Protein AF-A0A928XTE8-F1 (afdb_monomer)

Nearest PDB structures (foldseek):
  8ea4-assembly1_X  TM=3.744E-01  e=6.193E-01  Scytonema hofmannii
  8rkv-assembly1_R  TM=4.340E-01  e=2.554E+00  Scytonema hofmannii

Secondary structure (DSSP, 8-state):
-------------------------HHHHHHHHHHHH-TTS-HHHHHHHHHHHHHTT-S-HHHHHHHHT--HHHHHHHHHHHHHH-HHHHHHHHHHSPPPPPPS--PPPHHHHHHHHHHHHHS-TTSHHHHHHHHHHHHHTT--HHHHHHHHT--HHHHHHHHHHHHHHHHHHHHSPP---PSP-SS-HHHHHHHHHHHHHS---TT-SS--HHHHHHHHHHH-GGGGG--HHHHHHHHHHTTEEE---SS---EEEPP---

Mean predicted aligned error: 16.45 Å

Sequence (262 aa):
MISETHPEHATTTGSSRSSVLLPLLPYDRDLCGRLALSPKTSPAVKRTARLLLEMARSTDLSLSSARTGIGKDRLRQIRQTYLQHGLQEVLEHSVAEPPPPFCRQVTLTAEERAFCQQVVSSGDPEKGRTRRARALLLLEQGHGKAHAAGATGISERTIERLLERYQTHGVAGCVNDAGRRGRPVVYARDEYVPLILQIVQGQPPATLLRWTVGDLRRMLAQHRREAAEISAPTLRALVHQAGLHFRPSAGRPRIRPAALSS

Radius of gyration: 30.69 Å; Cα contacts (8 Å, |Δi|>4): 261; chains: 1; bounding box: 58×60×117 Å

Solvent-accessible surface area (backbone atoms only — not comparable to full-atom values): 15278 Å² total; per-residue (Å²): 136,82,90,86,85,87,85,89,83,83,84,79,78,82,77,82,70,80,78,60,54,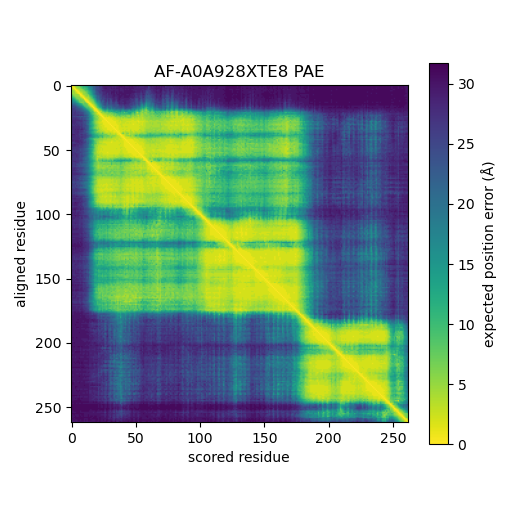51,86,68,51,73,67,56,51,51,50,26,54,50,42,40,70,40,91,85,53,54,62,44,43,12,24,51,28,45,50,53,55,48,38,50,75,38,62,51,55,67,60,52,18,46,42,55,34,44,62,56,66,59,55,50,48,53,52,49,41,34,76,75,65,30,65,66,55,41,44,55,51,35,67,73,49,77,83,77,75,82,54,77,44,41,41,69,51,75,68,50,44,49,51,30,49,50,42,44,74,76,37,60,72,86,40,69,46,20,25,42,26,50,33,52,54,37,22,44,77,62,40,47,60,68,58,32,15,68,78,43,77,42,55,53,72,55,52,53,56,37,51,53,31,30,50,33,46,32,62,67,55,37,34,42,78,74,79,75,80,66,82,80,73,88,74,50,62,88,60,51,33,59,52,49,49,51,58,72,74,41,88,68,60,94,86,58,89,55,78,43,76,68,53,51,32,55,55,41,25,76,80,36,66,74,39,62,72,56,48,70,69,60,49,50,52,47,38,45,74,58,39,37,48,84,43,90,47,99,71,77,44,54,77,47,75,60,76,82,81,127

pLDDT: mean 76.18, std 14.99, range [34.91, 92.25]

Foldseek 3Di:
DDDDDDDDDDPDPDPPPVLDQLPQDPVLLVVLVCLLPPPPHDLLLNLLSVLSNVSNVGSDLVVSCQALVHDSVVSVVLSVCCVPPNDVSSSVVSVVDDDDDFHQAHAHDPVLLVVLVVCCVVDDLVDQLNLLSQLNVCRNVVHGLVVSCVVSVHDSVLSRVLSSQCSRNNSPSSSDDDPPPPDPDPDDLVPVLVVLCCQQVDDDDPPDPADDLVSSLVSVCVVPVVSVPDDSVNSQVSCVVNQWDFDDDPDGTYIDRHDPDD

Structure (mmCIF, N/CA/C/O backbone):
data_AF-A0A928XTE8-F1
#
_entry.id   AF-A0A928XTE8-F1
#
loop_
_atom_site.group_PDB
_atom_site.id
_atom_site.type_symbol
_atom_site.label_atom_id
_atom_site.label_alt_id
_atom_site.label_comp_id
_atom_site.label_asym_id
_atom_site.label_entity_id
_atom_site.label_seq_id
_atom_site.pdbx_PDB_ins_code
_atom_site.Cartn_x
_atom_site.Cartn_y
_atom_site.Cartn_z
_atom_site.occupancy
_atom_site.B_iso_or_equiv
_atom_site.auth_seq_id
_atom_site.auth_comp_id
_atom_site.auth_asym_id
_atom_site.auth_atom_id
_atom_site.pdbx_PDB_model_num
ATOM 1 N N . MET A 1 1 ? -21.304 43.663 66.731 1.00 44.69 1 MET A N 1
ATOM 2 C CA . MET A 1 1 ? -21.305 42.214 66.434 1.00 44.69 1 MET A CA 1
ATOM 3 C C . MET A 1 1 ? -20.861 42.077 64.984 1.00 44.69 1 MET A C 1
ATOM 5 O O . MET A 1 1 ? -21.661 42.336 64.104 1.00 44.69 1 MET A O 1
ATOM 9 N N . ILE A 1 2 ? -19.563 42.212 64.706 1.00 38.72 2 ILE A N 1
ATOM 10 C CA . ILE A 1 2 ? -18.527 41.157 64.683 1.00 38.72 2 ILE A CA 1
ATOM 11 C C . ILE A 1 2 ? -18.878 40.035 63.689 1.00 38.72 2 ILE A C 1
ATOM 13 O O . ILE A 1 2 ? -19.726 39.206 63.987 1.00 38.72 2 ILE A O 1
ATOM 17 N N . SER A 1 3 ? -18.213 40.130 62.530 1.00 41.00 3 SER A N 1
ATOM 18 C CA . SER A 1 3 ? -17.514 39.112 61.723 1.00 41.00 3 SER A CA 1
ATOM 19 C C . SER A 1 3 ? -18.087 37.704 61.522 1.00 41.00 3 SER A C 1
ATOM 21 O O . SER A 1 3 ? -18.332 37.008 62.492 1.00 41.00 3 SER A O 1
ATOM 23 N N . GLU A 1 4 ? -18.113 37.265 60.253 1.00 43.97 4 GLU A N 1
ATOM 24 C CA . GLU A 1 4 ? -17.362 36.110 59.690 1.00 43.97 4 GLU A CA 1
ATOM 25 C C . GLU A 1 4 ? -17.571 36.101 58.146 1.00 43.97 4 GLU A C 1
ATOM 27 O O . GLU A 1 4 ? -18.701 36.080 57.671 1.00 43.97 4 GLU A O 1
ATOM 32 N N . THR A 1 5 ? -16.609 36.519 57.309 1.00 41.78 5 THR A N 1
ATOM 33 C CA . THR A 1 5 ? -15.538 35.743 56.618 1.00 41.78 5 THR A CA 1
ATOM 34 C C . THR A 1 5 ? -15.966 34.561 55.720 1.00 41.78 5 THR A C 1
ATOM 36 O O . THR A 1 5 ? -15.966 33.433 56.182 1.00 41.78 5 THR A O 1
ATOM 39 N N . HIS A 1 6 ? -16.203 34.859 54.423 1.00 45.25 6 HIS A N 1
ATOM 40 C CA . HIS A 1 6 ? -15.537 34.325 53.193 1.00 45.25 6 HIS A CA 1
ATOM 41 C C . HIS A 1 6 ? -15.561 32.783 52.866 1.00 45.25 6 HIS A C 1
ATOM 43 O O . HIS A 1 6 ? -15.984 32.000 53.700 1.00 45.25 6 HIS A O 1
ATOM 49 N N . PRO A 1 7 ? -15.164 32.308 51.651 1.00 61.12 7 PRO A N 1
ATOM 50 C CA . PRO A 1 7 ? -16.014 32.035 50.467 1.00 61.12 7 PRO A CA 1
ATOM 51 C C . PRO A 1 7 ? -15.779 30.618 49.828 1.00 61.12 7 PRO A C 1
ATOM 53 O O . PRO A 1 7 ? -15.228 29.740 50.473 1.00 61.12 7 PRO A O 1
ATOM 56 N N . GLU A 1 8 ? -16.103 30.459 48.526 1.00 36.91 8 GLU A N 1
ATOM 57 C CA . GLU A 1 8 ? -15.714 29.370 47.583 1.00 36.91 8 GLU A CA 1
ATOM 58 C C . GLU A 1 8 ? -16.471 28.024 47.705 1.00 36.91 8 GLU A C 1
ATOM 60 O O . GLU A 1 8 ? -16.645 27.463 48.772 1.00 36.91 8 GLU A O 1
ATOM 65 N N . HIS A 1 9 ? -17.044 27.454 46.638 1.00 40.50 9 HIS A N 1
ATOM 66 C CA . HIS A 1 9 ? -16.361 27.080 45.402 1.00 40.50 9 HIS A CA 1
ATOM 67 C C . HIS A 1 9 ? -17.180 27.337 44.128 1.00 40.50 9 HIS A C 1
ATOM 69 O O . HIS A 1 9 ? -18.243 26.757 43.899 1.00 40.50 9 HIS A O 1
ATOM 75 N N . ALA A 1 10 ? -16.581 28.117 43.228 1.00 41.94 10 ALA A N 1
ATOM 76 C CA . ALA A 1 10 ? -16.818 28.019 41.799 1.00 41.94 10 ALA A CA 1
ATOM 77 C C . ALA A 1 10 ? -16.248 26.687 41.288 1.00 41.94 10 ALA A C 1
ATOM 79 O O . ALA A 1 10 ? -15.042 26.453 41.356 1.00 41.94 10 ALA A O 1
ATOM 80 N N . THR A 1 11 ? -17.088 25.822 40.724 1.00 41.19 11 THR A N 1
ATOM 81 C CA . THR A 1 11 ? -16.613 24.733 39.863 1.00 41.19 11 THR A CA 1
ATOM 82 C C . THR A 1 11 ? -16.524 25.239 38.431 1.00 41.19 11 THR A C 1
ATOM 84 O O . THR A 1 11 ? -17.362 24.987 37.572 1.00 41.19 11 THR A O 1
ATOM 87 N N . THR A 1 12 ? -15.432 25.952 38.168 1.00 44.91 12 THR A N 1
ATOM 88 C CA . THR A 1 12 ? -14.848 26.028 36.833 1.00 44.91 12 THR A CA 1
ATOM 89 C C . THR A 1 12 ? -14.347 24.631 36.475 1.00 44.91 12 THR A C 1
ATOM 91 O O . THR A 1 12 ? -13.342 24.179 37.010 1.00 44.91 12 THR A O 1
ATOM 94 N N . THR A 1 13 ? -15.006 23.933 35.551 1.00 41.16 13 THR A N 1
ATOM 95 C CA . THR A 1 13 ? -14.314 22.924 34.733 1.00 41.16 13 THR A CA 1
ATOM 96 C C . THR A 1 13 ? -14.282 23.428 33.304 1.00 41.16 13 THR A C 1
ATOM 98 O O . THR A 1 13 ? -15.041 23.013 32.433 1.00 41.16 13 THR A O 1
ATOM 101 N N . GLY A 1 14 ? -13.364 24.366 33.078 1.00 42.38 14 GLY A N 1
ATOM 102 C CA . GLY A 1 14 ? -12.784 24.554 31.764 1.00 42.38 14 GLY A CA 1
ATOM 103 C C . GLY A 1 14 ? -12.003 23.294 31.402 1.00 42.38 14 GLY A C 1
ATOM 104 O O . GLY A 1 14 ? -10.981 22.987 32.007 1.00 42.38 14 GLY A O 1
ATOM 105 N N . SER A 1 15 ? -12.465 22.566 30.393 1.00 36.25 15 SER A N 1
ATOM 106 C CA . SER A 1 15 ? -11.587 21.715 29.594 1.00 36.25 15 SER A CA 1
ATOM 107 C C . SER A 1 15 ? -11.665 22.208 28.159 1.00 36.25 15 SER A C 1
ATOM 109 O O . SER A 1 15 ? -12.236 21.573 27.275 1.00 36.25 15 SER A O 1
ATOM 111 N N . SER A 1 16 ? -11.092 23.395 27.946 1.00 40.91 16 SER A N 1
ATOM 112 C CA . SER A 1 16 ? -10.662 23.862 26.632 1.00 40.91 16 SER A CA 1
ATOM 113 C C . SER A 1 16 ? -9.606 22.892 26.112 1.00 40.91 16 SER A C 1
ATOM 115 O O . SER A 1 16 ? -8.404 23.114 26.232 1.00 40.91 16 SER A O 1
ATOM 117 N N . ARG A 1 17 ? -10.045 21.762 25.553 1.00 45.28 17 ARG A N 1
ATOM 118 C CA . ARG A 1 17 ? -9.193 20.945 24.698 1.00 45.28 17 ARG A CA 1
ATOM 119 C C . ARG A 1 17 ? -8.967 21.761 23.441 1.00 45.28 17 ARG A C 1
ATOM 121 O O . ARG A 1 17 ? -9.857 21.842 22.596 1.00 45.28 17 ARG A O 1
ATOM 128 N N . SER A 1 18 ? -7.794 22.384 23.358 1.00 44.72 18 SER A N 1
ATOM 129 C CA . SER A 1 18 ? -7.276 23.055 22.168 1.00 44.72 18 SER A CA 1
ATOM 130 C C . SER A 1 18 ? -7.480 22.161 20.949 1.00 44.72 18 SER A C 1
ATOM 132 O O . SER A 1 18 ? -6.703 21.252 20.658 1.00 44.72 18 SER A O 1
ATOM 134 N N . SER A 1 19 ? -8.588 22.420 20.262 1.00 50.97 19 SER A N 1
ATOM 135 C CA . SER A 1 19 ? -9.082 21.715 19.086 1.00 50.97 19 SER A CA 1
ATOM 136 C C . SER A 1 19 ? -8.356 22.261 17.866 1.00 50.97 19 SER A C 1
ATOM 138 O O . SER A 1 19 ? -8.958 22.779 16.932 1.00 50.97 19 SER A O 1
ATOM 140 N N . VAL A 1 20 ? -7.029 22.223 17.917 1.00 59.44 20 VAL A N 1
ATOM 141 C CA . VAL A 1 20 ? -6.181 22.767 16.864 1.00 59.44 20 VAL A CA 1
ATOM 142 C C . VAL A 1 20 ? -5.794 21.605 15.962 1.00 59.44 20 VAL A C 1
ATOM 144 O O . VAL A 1 20 ? -5.299 20.580 16.444 1.00 59.44 20 VAL A O 1
ATOM 147 N N . LEU A 1 21 ? -6.071 21.743 14.666 1.00 68.75 21 LEU A N 1
ATOM 148 C CA . LEU A 1 21 ? -5.548 20.859 13.625 1.00 68.75 21 LEU A CA 1
ATOM 149 C C . LEU A 1 21 ? -4.024 20.781 13.738 1.00 68.75 21 LEU A C 1
ATOM 151 O O . LEU 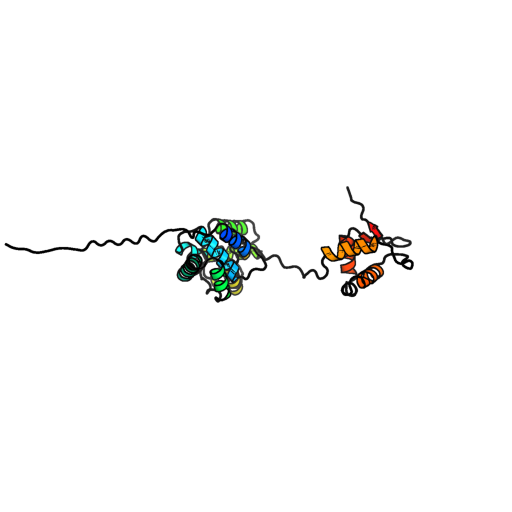A 1 21 ? -3.393 21.733 14.190 1.00 68.75 21 LEU A O 1
ATOM 155 N N . LEU A 1 22 ? -3.415 19.668 13.331 1.00 76.69 22 LEU A N 1
ATOM 156 C CA . LEU A 1 22 ? -1.957 19.599 13.264 1.00 76.69 22 LEU A CA 1
ATOM 157 C C . LEU A 1 22 ? -1.457 20.601 12.200 1.00 76.69 22 LEU A C 1
ATOM 159 O O . LEU A 1 22 ? -1.771 20.401 11.021 1.00 76.69 22 LEU A O 1
ATOM 163 N N . PRO A 1 23 ? -0.707 21.663 12.569 1.00 80.06 23 PRO A N 1
ATOM 164 C CA . PRO A 1 23 ? -0.205 22.647 11.617 1.00 80.06 23 PRO A CA 1
ATOM 165 C C . PRO A 1 23 ? 1.002 22.064 10.876 1.00 80.06 23 PRO A C 1
ATOM 167 O O . PRO A 1 23 ? 2.150 22.373 11.175 1.00 80.06 23 PRO A O 1
ATOM 170 N N . LEU A 1 24 ? 0.739 21.164 9.931 1.00 82.19 24 LEU A N 1
ATOM 171 C CA . LEU A 1 24 ? 1.777 20.623 9.063 1.00 82.19 24 LEU A CA 1
ATOM 172 C C . LEU A 1 24 ? 2.276 21.708 8.112 1.00 82.19 24 LEU A C 1
ATOM 174 O O . LEU A 1 24 ? 1.480 22.299 7.375 1.00 82.19 24 LEU A O 1
ATOM 178 N N . LEU A 1 25 ? 3.593 21.927 8.098 1.00 84.19 25 LEU A N 1
ATOM 179 C CA . LEU A 1 25 ? 4.229 22.816 7.130 1.00 84.19 25 LEU A CA 1
ATOM 180 C C . LEU A 1 25 ? 3.881 22.371 5.693 1.00 84.19 25 LEU A C 1
ATOM 182 O O . LEU A 1 25 ? 3.802 21.167 5.428 1.00 84.19 25 LEU A O 1
ATOM 186 N N . PRO A 1 26 ? 3.705 23.305 4.735 1.00 82.00 26 PRO A N 1
ATOM 187 C CA . PRO A 1 26 ? 3.393 22.958 3.345 1.00 82.00 26 PRO A CA 1
ATOM 188 C C . PRO A 1 26 ? 4.392 21.969 2.730 1.00 82.00 26 PRO A C 1
ATOM 190 O O . PRO A 1 26 ? 3.990 21.041 2.028 1.00 82.00 26 PRO A O 1
ATOM 193 N N . TYR A 1 27 ? 5.679 22.126 3.061 1.00 83.38 27 TYR A N 1
ATOM 194 C CA . TYR A 1 27 ? 6.743 21.209 2.656 1.00 83.38 27 TYR A CA 1
ATOM 195 C C . TYR A 1 27 ? 6.559 19.801 3.242 1.00 83.38 27 TYR A C 1
ATOM 197 O O . TYR A 1 27 ? 6.602 18.814 2.510 1.00 83.38 27 TYR A O 1
ATOM 205 N N . ASP A 1 28 ? 6.281 19.699 4.543 1.00 86.25 28 ASP A N 1
ATOM 206 C CA . ASP A 1 28 ? 6.087 18.416 5.226 1.00 86.25 28 ASP A CA 1
ATOM 207 C C . ASP A 1 28 ? 4.852 17.678 4.712 1.00 86.25 28 ASP A C 1
ATOM 209 O O . ASP A 1 28 ? 4.864 16.453 4.579 1.00 86.25 28 ASP A O 1
ATOM 213 N N . ARG A 1 29 ? 3.788 18.418 4.380 1.00 86.94 29 ARG A N 1
ATOM 214 C CA . ARG A 1 29 ? 2.581 17.864 3.762 1.00 86.94 29 ARG A CA 1
ATOM 215 C C . ARG A 1 29 ? 2.892 17.241 2.398 1.00 86.94 29 ARG A C 1
ATOM 217 O O . ARG A 1 29 ? 2.460 16.114 2.149 1.00 86.94 29 ARG A O 1
ATOM 224 N N . ASP A 1 30 ? 3.638 17.935 1.538 1.00 83.00 30 ASP A N 1
ATOM 225 C CA . ASP A 1 30 ? 4.069 17.394 0.240 1.00 83.00 30 ASP A CA 1
ATOM 226 C C . ASP A 1 30 ? 4.972 16.164 0.413 1.00 83.00 30 ASP A C 1
ATOM 228 O O . ASP A 1 30 ? 4.737 15.112 -0.191 1.00 83.00 30 ASP A O 1
ATOM 232 N N . LEU A 1 31 ? 5.968 16.259 1.298 1.00 84.38 31 LEU A N 1
AT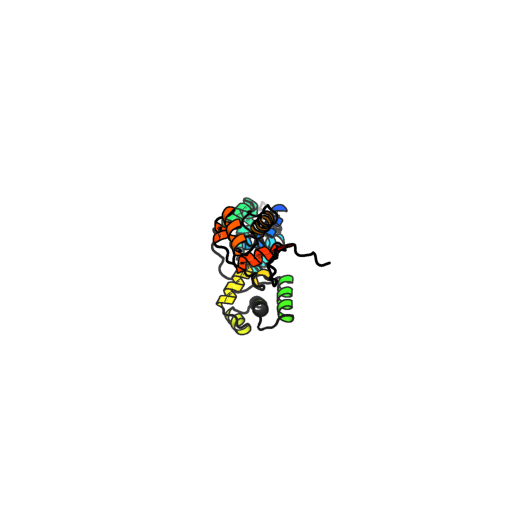OM 233 C CA . LEU A 1 31 ? 6.898 15.168 1.562 1.00 84.38 31 LEU A CA 1
ATOM 234 C C . LEU A 1 31 ? 6.173 13.927 2.100 1.00 84.38 31 LEU A C 1
ATOM 236 O O . LEU A 1 31 ? 6.409 12.826 1.603 1.00 84.38 31 LEU A O 1
ATOM 240 N N . CYS A 1 32 ? 5.239 14.084 3.043 1.00 86.56 32 CYS A N 1
ATOM 241 C CA . CYS A 1 32 ? 4.406 12.980 3.524 1.00 86.56 32 CYS A CA 1
ATOM 242 C C . CYS A 1 32 ? 3.579 12.354 2.390 1.00 86.56 32 CYS A C 1
ATOM 244 O O . CYS A 1 32 ? 3.473 11.127 2.315 1.00 86.56 32 CYS A O 1
ATOM 246 N N . GLY A 1 33 ? 3.042 13.170 1.475 1.00 82.75 33 GLY A N 1
ATOM 247 C CA . GLY A 1 33 ? 2.337 12.694 0.283 1.00 82.75 33 GLY A CA 1
ATOM 248 C C . GLY A 1 33 ? 3.224 11.828 -0.615 1.00 82.75 33 GLY A C 1
ATOM 249 O O . GLY A 1 33 ? 2.852 10.705 -0.968 1.00 82.75 33 GLY A O 1
ATOM 250 N N . ARG A 1 34 ? 4.439 12.298 -0.920 1.00 82.38 34 ARG A N 1
ATOM 251 C CA . ARG A 1 34 ? 5.422 11.544 -1.716 1.00 82.38 34 ARG A CA 1
ATOM 252 C C . ARG A 1 34 ? 5.877 10.264 -1.017 1.00 82.38 34 ARG A C 1
ATOM 254 O O . ARG A 1 34 ? 5.962 9.213 -1.654 1.00 82.38 34 ARG A O 1
ATOM 261 N N . LEU A 1 35 ? 6.139 10.317 0.289 1.00 85.25 35 LEU A N 1
ATOM 262 C CA . LEU A 1 35 ? 6.579 9.162 1.074 1.00 85.25 35 LEU A CA 1
ATOM 263 C C . LEU A 1 35 ? 5.509 8.070 1.152 1.00 85.25 35 LEU A C 1
ATOM 265 O O . LEU A 1 35 ? 5.848 6.894 1.006 1.00 85.25 35 LEU A O 1
ATOM 269 N N . ALA A 1 36 ? 4.236 8.439 1.319 1.00 82.31 36 ALA A N 1
ATOM 270 C CA . ALA A 1 36 ? 3.121 7.493 1.371 1.00 82.31 36 ALA A CA 1
ATOM 271 C C . ALA A 1 36 ? 2.955 6.703 0.057 1.00 82.31 36 ALA A C 1
ATOM 273 O O . ALA A 1 36 ? 2.637 5.511 0.084 1.00 82.31 36 ALA A O 1
ATOM 274 N N . LEU A 1 37 ? 3.220 7.345 -1.086 1.00 77.00 37 LEU A N 1
ATOM 275 C CA . LEU A 1 37 ? 3.089 6.751 -2.423 1.00 77.00 37 LEU A CA 1
ATOM 276 C C . LEU A 1 37 ? 4.378 6.082 -2.931 1.00 77.00 37 LEU A C 1
ATOM 278 O O . LEU A 1 37 ? 4.332 5.246 -3.835 1.00 77.00 37 LEU A O 1
ATOM 282 N N . SER A 1 38 ? 5.535 6.418 -2.358 1.00 76.94 38 SER A N 1
ATOM 283 C CA . SER A 1 38 ? 6.838 5.961 -2.848 1.00 76.94 38 SER A CA 1
ATOM 284 C C . SER A 1 38 ? 7.011 4.436 -2.752 1.00 76.94 38 SER A C 1
ATOM 286 O O . SER A 1 38 ? 6.868 3.846 -1.679 1.00 76.94 38 SER A O 1
ATOM 288 N N . PRO A 1 39 ? 7.427 3.742 -3.825 1.00 68.50 39 PRO A N 1
ATOM 289 C CA . PRO A 1 39 ? 7.623 2.293 -3.804 1.00 68.50 39 PRO A CA 1
ATOM 290 C C . PRO A 1 39 ? 8.869 1.845 -3.022 1.00 68.50 39 PRO A C 1
ATOM 292 O O . PRO A 1 39 ? 8.982 0.657 -2.720 1.00 68.50 39 PRO A O 1
ATOM 295 N N . LYS A 1 40 ? 9.804 2.756 -2.715 1.00 72.94 40 LYS A N 1
ATOM 296 C CA . LYS A 1 40 ? 11.079 2.455 -2.033 1.00 72.94 40 LYS A CA 1
ATOM 297 C C . LYS A 1 40 ? 11.041 2.708 -0.522 1.00 72.94 40 LYS A C 1
ATOM 299 O O . LYS A 1 40 ? 11.918 2.236 0.189 1.00 72.94 40 LYS A O 1
ATOM 304 N N . THR A 1 41 ? 10.033 3.428 -0.038 1.00 81.62 41 THR A N 1
ATOM 305 C CA . THR A 1 41 ? 9.930 3.820 1.371 1.00 81.62 41 THR A CA 1
ATOM 306 C C . THR A 1 41 ? 9.498 2.648 2.255 1.00 81.62 41 THR A C 1
ATOM 308 O O . THR A 1 41 ? 8.667 1.826 1.841 1.00 81.62 41 THR A O 1
ATOM 311 N N . SER A 1 42 ? 10.046 2.580 3.474 1.00 81.62 42 SER A N 1
ATOM 312 C CA . SER A 1 42 ? 9.720 1.532 4.444 1.00 81.62 42 SER A CA 1
ATOM 313 C C . SER A 1 42 ? 8.229 1.567 4.836 1.00 81.62 42 SER A C 1
ATOM 315 O O . SER A 1 42 ? 7.607 2.636 4.839 1.00 81.62 42 SER A O 1
ATOM 317 N N . PRO A 1 43 ? 7.616 0.415 5.171 1.00 78.81 43 PRO A N 1
ATOM 318 C CA . PRO A 1 43 ? 6.209 0.358 5.572 1.00 78.81 43 PRO A CA 1
ATOM 319 C C . PRO A 1 43 ? 5.871 1.223 6.791 1.00 78.81 43 PRO A C 1
ATOM 321 O O . PRO A 1 43 ? 4.772 1.773 6.866 1.00 78.81 43 PRO A O 1
ATOM 324 N N . ALA A 1 44 ? 6.805 1.360 7.733 1.00 80.31 44 ALA A N 1
ATOM 325 C CA . ALA A 1 44 ? 6.600 2.169 8.927 1.00 80.31 44 ALA A CA 1
ATOM 326 C C . ALA A 1 44 ? 6.554 3.668 8.600 1.00 80.31 44 ALA A C 1
ATOM 328 O O . ALA A 1 44 ? 5.602 4.344 8.981 1.00 80.31 44 ALA A O 1
ATOM 329 N N . VAL A 1 45 ? 7.489 4.154 7.776 1.00 84.56 45 VAL A N 1
ATOM 330 C CA . VAL A 1 45 ? 7.521 5.554 7.318 1.00 84.56 45 VAL A CA 1
ATOM 331 C C . VAL A 1 45 ? 6.271 5.894 6.504 1.00 84.56 45 VAL A C 1
ATOM 333 O O . VAL A 1 45 ? 5.679 6.952 6.699 1.00 84.56 45 VAL A O 1
ATOM 336 N N . LYS A 1 46 ? 5.802 4.983 5.640 1.00 82.88 46 LYS A N 1
ATOM 337 C CA . LYS A 1 46 ? 4.541 5.157 4.892 1.00 82.88 46 LYS A CA 1
ATOM 338 C C . LYS A 1 46 ? 3.335 5.308 5.805 1.00 82.88 46 LYS A C 1
ATOM 340 O O . LYS A 1 46 ? 2.518 6.207 5.603 1.00 82.88 46 LYS A O 1
ATOM 345 N N . ARG A 1 47 ? 3.237 4.430 6.807 1.00 83.69 47 ARG A N 1
ATOM 346 C CA . ARG A 1 47 ? 2.167 4.466 7.805 1.00 83.69 47 ARG A CA 1
ATOM 347 C C . ARG A 1 47 ? 2.186 5.813 8.518 1.00 83.69 47 ARG A C 1
ATOM 349 O O . ARG A 1 47 ? 1.184 6.515 8.484 1.00 83.69 47 ARG A O 1
ATOM 356 N N . THR A 1 48 ? 3.325 6.209 9.077 1.00 85.69 48 THR A N 1
ATOM 357 C CA . THR A 1 48 ? 3.473 7.468 9.820 1.00 85.69 48 THR A CA 1
ATOM 358 C C . THR A 1 48 ? 3.176 8.696 8.966 1.00 85.69 48 THR A C 1
ATOM 360 O O . THR A 1 48 ? 2.411 9.555 9.397 1.00 85.69 48 THR A O 1
ATOM 363 N N . ALA A 1 49 ? 3.673 8.746 7.728 1.00 86.94 49 ALA A N 1
ATOM 364 C CA . ALA A 1 49 ? 3.358 9.817 6.784 1.00 86.94 49 ALA A CA 1
ATOM 365 C C . ALA A 1 49 ? 1.844 9.929 6.530 1.00 86.94 49 ALA A C 1
ATOM 367 O O . ALA A 1 49 ? 1.286 11.026 6.541 1.00 86.94 49 ALA A O 1
ATOM 368 N N . ARG A 1 50 ? 1.145 8.797 6.376 1.00 86.12 50 ARG A N 1
ATOM 369 C CA . ARG A 1 50 ? -0.316 8.793 6.237 1.00 86.12 50 ARG A CA 1
ATOM 370 C C . ARG A 1 50 ? -1.026 9.235 7.519 1.00 86.12 50 ARG A C 1
ATOM 372 O O . ARG A 1 50 ? -2.002 9.971 7.423 1.00 86.12 50 ARG A O 1
ATOM 379 N N . LEU A 1 51 ? -0.551 8.828 8.697 1.00 86.81 51 LEU A N 1
ATOM 380 C CA . LEU A 1 51 ? -1.124 9.265 9.978 1.00 86.81 51 LEU A CA 1
ATOM 381 C C . LEU A 1 51 ? -0.993 10.773 10.172 1.00 86.81 51 LEU A C 1
ATOM 383 O O . LEU A 1 51 ? -1.949 11.408 10.604 1.00 86.81 51 LEU A O 1
ATOM 387 N N . LEU A 1 52 ? 0.155 11.353 9.817 1.00 87.81 52 LEU A N 1
ATOM 388 C CA . LEU A 1 52 ? 0.361 12.800 9.852 1.00 87.81 52 LEU A CA 1
ATOM 389 C C . LEU A 1 52 ? -0.614 13.515 8.911 1.00 87.81 52 LEU A C 1
ATOM 391 O O . LEU A 1 52 ? -1.298 14.438 9.344 1.00 87.81 52 LEU A O 1
ATOM 395 N N . LEU A 1 53 ? -0.755 13.046 7.665 1.00 86.94 53 LEU A N 1
ATOM 396 C CA . LEU A 1 53 ? -1.732 13.595 6.715 1.00 86.94 53 LEU A CA 1
ATOM 397 C C . LEU A 1 53 ? -3.175 13.484 7.222 1.00 86.94 53 LEU A C 1
ATOM 399 O O . LEU A 1 53 ? -3.969 14.395 7.005 1.00 86.94 53 LEU A O 1
ATOM 403 N N . GLU A 1 54 ? -3.512 12.394 7.908 1.00 83.62 54 GLU A N 1
ATOM 404 C CA . GLU A 1 54 ? -4.836 12.189 8.494 1.00 83.62 54 GLU A CA 1
ATOM 405 C C . GLU A 1 54 ? -5.089 13.140 9.674 1.00 83.62 54 GLU A C 1
ATOM 407 O O . GLU A 1 54 ? -6.119 13.808 9.725 1.00 83.62 54 GLU A O 1
ATOM 412 N N . MET A 1 55 ? -4.122 13.290 10.584 1.00 85.44 55 MET A N 1
ATOM 413 C CA . MET A 1 55 ? -4.186 14.260 11.688 1.00 85.44 55 MET A CA 1
ATOM 414 C C . MET A 1 55 ? -4.162 15.721 11.205 1.00 85.44 55 MET A C 1
ATOM 416 O O . MET A 1 55 ? -4.631 16.612 11.908 1.00 85.44 55 MET A O 1
ATOM 420 N N . ALA A 1 56 ? -3.651 15.981 9.999 1.00 85.50 56 ALA A N 1
ATOM 421 C CA . ALA A 1 56 ? -3.747 17.285 9.340 1.00 85.50 56 ALA A CA 1
ATOM 422 C C . ALA A 1 56 ? -5.169 17.608 8.860 1.00 85.50 56 ALA A C 1
ATOM 424 O O . ALA A 1 56 ? -5.492 18.773 8.637 1.00 85.50 56 ALA A O 1
ATOM 425 N N . ARG A 1 57 ? -5.977 16.572 8.603 1.00 81.56 57 ARG A N 1
ATOM 426 C CA . ARG A 1 57 ? -7.337 16.667 8.049 1.00 81.56 57 ARG A CA 1
ATOM 427 C C . ARG A 1 57 ? -8.412 16.593 9.130 1.00 81.56 57 ARG A C 1
ATOM 429 O O . ARG A 1 57 ? -9.500 17.116 8.923 1.00 81.56 57 ARG A O 1
ATOM 436 N N . SER A 1 58 ? -8.119 15.939 10.254 1.00 75.00 58 SER A N 1
ATOM 437 C CA . SER A 1 58 ? -9.049 15.734 11.366 1.00 75.00 58 SER A CA 1
ATOM 438 C C . SER A 1 58 ? -8.471 16.253 12.678 1.00 75.00 58 SER A C 1
ATOM 440 O O . SER A 1 58 ? -7.372 15.875 13.080 1.00 75.00 58 SER A O 1
ATOM 442 N N . THR A 1 59 ? -9.253 17.062 13.390 1.00 72.25 59 THR A N 1
ATOM 443 C CA . THR A 1 59 ? -8.914 17.548 14.735 1.00 72.25 59 THR A CA 1
ATOM 444 C C . THR A 1 59 ? -9.063 16.454 15.800 1.00 72.25 59 THR A C 1
ATOM 446 O O . THR A 1 59 ? -8.399 16.504 16.837 1.00 72.25 59 THR A O 1
ATOM 449 N N . ASP A 1 60 ? -9.912 15.448 15.554 1.00 79.75 60 ASP A N 1
ATOM 450 C CA . ASP A 1 60 ? -10.230 14.405 16.531 1.00 79.75 60 ASP A CA 1
ATOM 451 C C . ASP A 1 60 ? -9.359 13.154 16.347 1.00 79.75 60 ASP A C 1
ATOM 453 O O . ASP A 1 60 ? -9.493 12.390 15.386 1.00 79.75 60 ASP A O 1
ATOM 457 N N . LEU A 1 61 ? -8.495 12.911 17.335 1.00 78.88 61 LEU A N 1
ATOM 458 C CA . LEU A 1 61 ? -7.660 11.712 17.421 1.00 78.88 61 LEU A CA 1
ATOM 459 C C . LEU A 1 61 ? -8.480 10.434 17.638 1.00 78.88 61 LEU A C 1
ATOM 461 O O . LEU A 1 61 ? -7.999 9.345 17.333 1.00 78.88 61 LEU A O 1
ATOM 465 N N . SER A 1 62 ? -9.707 10.539 18.152 1.00 77.81 62 SER A N 1
ATOM 466 C CA . SER A 1 62 ? -10.625 9.406 18.296 1.00 77.81 62 SER A CA 1
ATOM 467 C C . SER A 1 62 ? -11.056 8.875 16.937 1.00 77.81 62 SER A C 1
ATOM 469 O O . SER A 1 62 ? -11.021 7.664 16.724 1.00 77.81 62 SER A O 1
ATOM 471 N N . LEU A 1 63 ? -11.372 9.775 16.003 1.00 73.12 63 LEU A N 1
ATOM 472 C CA . LEU A 1 63 ? -11.692 9.415 14.624 1.00 73.12 63 LEU A CA 1
ATOM 473 C C . LEU A 1 63 ? -10.473 8.827 13.912 1.00 73.12 63 LEU A C 1
ATOM 475 O O . LEU A 1 63 ? -10.582 7.778 13.281 1.00 73.12 63 LEU A O 1
ATOM 479 N N . SER A 1 64 ? -9.297 9.440 14.065 1.00 78.25 64 SER A N 1
ATOM 480 C CA . SER A 1 64 ? -8.057 8.920 13.472 1.00 78.25 64 SER A CA 1
ATOM 481 C C . SER A 1 64 ? -7.694 7.534 14.020 1.00 78.25 64 SER A C 1
ATOM 483 O O . SER A 1 64 ? -7.259 6.662 13.267 1.00 78.25 64 SER A O 1
ATOM 485 N N . SER A 1 65 ? -7.919 7.302 15.317 1.00 79.00 65 SER A N 1
ATOM 486 C CA . SER A 1 65 ? -7.685 6.017 15.982 1.00 79.00 65 SER A CA 1
ATOM 487 C C . SER A 1 65 ? -8.604 4.925 15.445 1.00 79.00 65 SER A C 1
ATOM 489 O O . SER A 1 65 ? -8.117 3.874 15.028 1.00 79.00 65 SER A O 1
ATOM 491 N N . ALA A 1 66 ? -9.908 5.202 15.364 1.00 70.44 66 ALA A N 1
ATOM 492 C CA . ALA A 1 66 ? -10.889 4.277 14.802 1.00 70.44 66 ALA A CA 1
ATOM 493 C C . ALA A 1 66 ? -10.575 3.940 13.331 1.00 70.44 66 ALA A C 1
ATOM 495 O O . ALA A 1 66 ? -10.614 2.781 12.919 1.00 70.44 66 ALA A O 1
ATOM 496 N N . ARG A 1 67 ? -10.176 4.947 12.542 1.00 68.75 67 ARG A N 1
ATOM 497 C CA . ARG A 1 67 ? -9.907 4.796 11.102 1.00 68.75 67 ARG A CA 1
ATOM 498 C C . ARG A 1 67 ? -8.671 3.986 10.785 1.00 68.75 67 ARG A C 1
ATOM 500 O O . ARG A 1 67 ? -8.660 3.193 9.847 1.00 68.75 67 ARG A O 1
ATOM 507 N N . THR A 1 68 ? -7.615 4.198 11.552 1.00 71.00 68 THR A N 1
ATOM 508 C CA . THR A 1 68 ? -6.310 3.588 11.285 1.00 71.00 68 THR A CA 1
ATOM 509 C C . THR A 1 68 ? -6.111 2.298 12.071 1.00 71.00 68 THR A C 1
ATOM 511 O O . THR A 1 68 ? -5.230 1.508 11.734 1.00 71.00 68 THR A O 1
ATOM 514 N N . GLY A 1 69 ? -6.938 2.064 13.094 1.00 68.69 69 GLY A N 1
ATOM 515 C CA . GLY A 1 69 ? -6.745 0.971 14.032 1.00 68.69 69 GLY A CA 1
ATOM 516 C C . GLY A 1 69 ? -5.476 1.160 14.864 1.00 68.69 69 GLY A C 1
ATOM 517 O O . GLY A 1 69 ? -4.743 0.206 15.108 1.00 68.69 69 GLY A O 1
ATOM 518 N N . ILE A 1 70 ? -5.156 2.402 15.228 1.00 75.94 70 ILE A N 1
ATOM 519 C CA . ILE A 1 70 ? -3.979 2.742 16.035 1.00 75.94 70 ILE A CA 1
ATOM 520 C C . ILE A 1 70 ? -4.450 3.412 17.319 1.00 75.94 70 ILE A C 1
ATOM 522 O O . ILE A 1 70 ? -5.338 4.260 17.290 1.00 75.94 70 ILE A O 1
ATOM 526 N N . GLY A 1 71 ? -3.866 3.036 18.459 1.00 77.69 71 GLY A N 1
ATOM 527 C CA . GLY A 1 71 ? -4.239 3.582 19.766 1.00 77.69 71 GLY A CA 1
ATOM 528 C C . GLY A 1 71 ? -4.077 5.106 19.849 1.00 77.69 71 GLY A C 1
ATOM 529 O O . GLY A 1 71 ? -3.130 5.676 19.303 1.00 77.69 71 GLY A O 1
ATOM 530 N N . LYS A 1 72 ? -4.994 5.775 20.563 1.00 79.69 72 LYS A N 1
ATOM 531 C CA . LYS A 1 72 ? -5.000 7.244 20.713 1.00 79.69 72 LYS A CA 1
ATOM 532 C C . LYS A 1 72 ? -3.706 7.785 21.326 1.00 79.69 72 LYS A C 1
ATOM 534 O O . LYS A 1 72 ? -3.287 8.878 20.958 1.00 79.69 72 LYS A O 1
ATOM 539 N N . ASP A 1 73 ? -3.083 7.040 22.238 1.00 79.94 73 ASP A N 1
ATOM 540 C CA . ASP A 1 73 ? -1.831 7.449 22.887 1.00 79.94 73 ASP A CA 1
ATOM 541 C C . ASP A 1 73 ? -0.679 7.527 21.884 1.00 79.94 73 ASP A C 1
ATOM 543 O O . ASP A 1 73 ? 0.056 8.509 21.867 1.00 79.94 73 ASP A O 1
ATOM 547 N N . ARG A 1 74 ? -0.601 6.566 20.957 1.00 82.38 74 ARG A N 1
ATOM 548 C CA . ARG A 1 74 ? 0.397 6.579 19.883 1.00 82.38 74 ARG A CA 1
ATOM 549 C C . ARG A 1 74 ? 0.189 7.749 18.926 1.00 82.38 74 ARG A C 1
ATOM 551 O O . ARG A 1 74 ? 1.147 8.410 18.544 1.00 82.38 74 ARG A O 1
ATOM 558 N N . LEU A 1 75 ? -1.059 8.055 18.567 1.00 85.12 75 LEU A N 1
ATOM 559 C CA . LEU A 1 75 ? -1.352 9.235 17.746 1.00 85.12 75 LEU A CA 1
ATOM 560 C C . LEU A 1 75 ? -0.988 10.541 18.469 1.00 85.12 75 LEU A C 1
ATOM 562 O O . LEU A 1 75 ? -0.440 11.448 17.844 1.00 85.12 75 LEU A O 1
ATOM 566 N N . ARG A 1 76 ? -1.238 10.625 19.786 1.00 86.12 76 ARG A N 1
ATOM 567 C CA . ARG A 1 76 ? -0.791 11.754 20.619 1.00 86.12 76 ARG A CA 1
ATOM 568 C C . ARG A 1 76 ? 0.730 11.875 20.629 1.00 86.12 76 ARG A C 1
ATOM 570 O O . ARG A 1 76 ? 1.224 12.981 20.446 1.00 86.12 76 ARG A O 1
ATOM 577 N N . GLN A 1 77 ? 1.450 10.766 20.780 1.00 87.00 77 GLN A N 1
ATOM 578 C CA . GLN A 1 77 ? 2.910 10.745 20.753 1.00 87.00 77 GLN A CA 1
ATOM 579 C C . GLN A 1 77 ? 3.450 11.253 19.412 1.00 87.00 77 GLN A C 1
ATOM 581 O O . GLN A 1 77 ? 4.205 12.215 19.402 1.00 87.00 77 GLN A O 1
ATOM 586 N N . ILE A 1 78 ? 2.992 10.695 18.283 1.00 87.50 78 ILE A N 1
ATOM 587 C CA . ILE A 1 78 ? 3.421 11.124 16.938 1.00 87.50 78 ILE A CA 1
ATOM 588 C C . ILE A 1 78 ? 3.164 12.623 16.735 1.00 87.50 78 ILE A C 1
ATOM 590 O O . ILE A 1 78 ? 4.029 13.345 16.241 1.00 87.50 78 ILE A O 1
ATOM 594 N N . ARG A 1 79 ? 1.979 13.101 17.134 1.00 89.25 79 ARG A N 1
ATOM 595 C CA . ARG A 1 79 ? 1.622 14.521 17.065 1.00 89.25 79 ARG A CA 1
ATOM 596 C C . ARG A 1 79 ? 2.567 15.383 17.902 1.00 89.25 79 ARG A C 1
ATOM 598 O O . ARG A 1 79 ? 3.015 16.419 17.421 1.00 89.25 79 ARG A O 1
ATOM 605 N N . GLN A 1 80 ? 2.845 14.978 19.136 1.00 88.75 80 GLN A N 1
ATOM 606 C CA . GLN A 1 80 ? 3.692 15.738 20.048 1.00 88.75 80 GLN A CA 1
ATOM 607 C C . GLN A 1 80 ? 5.141 15.785 19.559 1.00 88.75 80 GLN A C 1
ATOM 609 O O . GLN A 1 80 ? 5.725 16.863 19.515 1.00 88.75 80 GLN A O 1
ATOM 614 N N . THR A 1 81 ? 5.683 14.652 19.106 1.00 89.19 81 THR A N 1
ATOM 615 C CA . THR A 1 81 ? 7.028 14.579 18.528 1.00 89.19 81 THR A CA 1
ATOM 616 C C . THR A 1 81 ? 7.146 15.477 17.298 1.00 89.19 81 THR A C 1
ATOM 618 O O . THR A 1 81 ? 8.123 16.210 17.187 1.00 89.19 81 THR A O 1
ATOM 621 N N . TYR A 1 82 ? 6.129 15.515 16.426 1.00 90.25 82 TYR A N 1
ATOM 622 C CA . TYR A 1 82 ? 6.119 16.437 15.285 1.00 90.25 82 TYR A CA 1
ATOM 623 C C . TYR A 1 82 ? 6.174 17.904 15.729 1.00 90.25 82 TYR A C 1
ATOM 625 O O . TYR A 1 82 ? 6.959 18.681 15.195 1.00 90.25 82 TYR A O 1
ATOM 633 N N . LEU A 1 83 ? 5.359 18.285 16.716 1.00 88.19 83 LEU A N 1
ATOM 634 C CA . LEU A 1 83 ? 5.295 19.664 17.207 1.00 88.19 83 LEU A CA 1
ATOM 635 C C . LEU A 1 83 ? 6.580 20.111 17.919 1.00 88.19 83 LEU A C 1
ATOM 637 O O . LEU A 1 83 ? 6.890 21.298 17.902 1.00 88.19 83 LEU A O 1
ATOM 641 N N . GLN A 1 84 ? 7.299 19.187 18.559 1.00 87.81 84 GLN A N 1
ATOM 6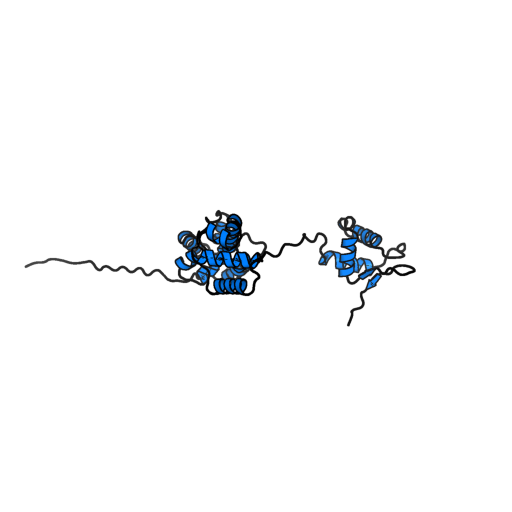42 C CA . GLN A 1 84 ? 8.497 19.494 19.346 1.00 87.81 84 GLN A CA 1
ATOM 643 C C . GLN A 1 84 ? 9.798 19.389 18.545 1.00 87.81 84 GLN A C 1
ATOM 645 O O . GLN A 1 84 ? 10.693 20.207 18.733 1.00 87.81 84 GLN A O 1
ATOM 650 N N . HIS A 1 85 ? 9.905 18.390 17.669 1.00 90.19 85 HIS A N 1
ATOM 651 C CA . HIS A 1 85 ? 11.159 18.016 17.008 1.00 90.19 85 HIS A CA 1
ATOM 652 C C . HIS A 1 85 ? 11.061 18.015 15.474 1.00 90.19 85 HIS A C 1
ATOM 654 O O . HIS A 1 85 ? 12.073 17.905 14.787 1.00 90.19 85 HIS A O 1
ATOM 660 N N . GLY A 1 86 ? 9.856 18.166 14.917 1.00 88.19 86 GLY A N 1
ATOM 661 C CA . GLY A 1 86 ? 9.622 18.197 13.475 1.00 88.19 86 GLY A CA 1
ATOM 662 C C . GLY A 1 86 ? 9.453 16.818 12.830 1.00 88.19 86 GLY A C 1
ATOM 663 O O . GLY A 1 86 ? 9.348 15.783 13.491 1.00 88.19 86 GLY A O 1
ATOM 664 N N . LEU A 1 87 ? 9.379 16.806 11.494 1.00 87.62 87 LEU A N 1
ATOM 665 C CA . LEU A 1 87 ? 9.080 15.603 10.712 1.00 87.62 87 LEU A CA 1
ATOM 666 C C . LEU A 1 87 ? 10.187 14.545 10.785 1.00 87.62 87 LEU A C 1
ATOM 668 O O . LEU A 1 87 ? 9.874 13.361 10.871 1.00 87.62 87 LEU A O 1
ATOM 672 N N . GLN A 1 88 ? 11.459 14.949 10.743 1.00 85.88 88 GLN A N 1
ATOM 673 C CA . GLN A 1 88 ? 12.586 14.013 10.694 1.00 85.88 88 GLN A CA 1
ATOM 674 C C . GLN A 1 88 ? 12.583 13.062 11.898 1.00 85.88 88 GLN A C 1
ATOM 676 O O . GLN A 1 88 ? 12.575 11.845 11.711 1.00 85.88 88 GLN A O 1
ATOM 681 N N . GLU A 1 89 ? 12.463 13.616 13.105 1.00 86.31 89 GLU A N 1
ATOM 682 C CA . GLU A 1 89 ? 12.440 12.856 14.356 1.00 86.31 89 GLU A CA 1
ATOM 683 C C . GLU A 1 89 ? 11.307 11.821 14.373 1.00 86.31 89 GLU A C 1
ATOM 685 O O . GLU A 1 89 ? 11.485 10.670 14.772 1.00 86.31 89 GLU A O 1
ATOM 690 N N . VAL A 1 90 ? 10.130 12.210 13.875 1.00 88.00 90 VAL A N 1
ATOM 691 C CA . VAL A 1 90 ? 8.957 11.335 13.771 1.00 88.00 90 VAL A CA 1
ATOM 692 C C . VAL A 1 90 ? 9.208 10.167 12.815 1.00 88.00 90 VAL A C 1
ATOM 694 O O . VAL A 1 90 ? 8.792 9.036 13.086 1.00 88.00 90 VAL A O 1
ATOM 697 N N . LEU A 1 91 ? 9.868 10.421 11.683 1.00 86.56 91 LEU A N 1
ATOM 698 C CA . LEU A 1 91 ? 10.173 9.375 10.710 1.00 86.56 91 LEU A CA 1
ATOM 699 C C . LEU A 1 91 ? 11.229 8.404 11.249 1.00 86.56 91 LEU A C 1
ATOM 701 O O . LEU A 1 91 ? 11.047 7.196 11.092 1.00 86.56 91 LEU A O 1
ATOM 705 N N . GLU A 1 92 ? 12.267 8.895 11.926 1.00 82.94 92 GLU A N 1
ATOM 706 C CA . GLU A 1 92 ? 13.305 8.065 12.552 1.00 82.94 92 GLU A CA 1
ATOM 707 C C . GLU A 1 92 ? 12.721 7.160 13.649 1.00 82.94 92 GLU A C 1
ATOM 709 O O . GLU A 1 92 ? 12.885 5.937 13.594 1.00 82.94 92 GLU A O 1
ATOM 714 N N . HIS A 1 93 ? 11.913 7.722 14.555 1.00 83.69 93 HIS A N 1
ATOM 715 C CA . HIS A 1 93 ? 11.200 6.955 15.582 1.00 83.69 93 HIS A CA 1
ATOM 716 C C . HIS A 1 93 ? 10.288 5.882 14.986 1.00 83.69 93 HIS A C 1
ATOM 718 O O . HIS A 1 93 ? 10.189 4.774 15.513 1.00 83.69 93 HIS A O 1
ATOM 724 N N . SER A 1 94 ? 9.641 6.175 13.854 1.00 80.12 94 SER A N 1
ATOM 725 C CA . SER A 1 94 ? 8.758 5.201 13.216 1.00 80.12 94 SER A CA 1
ATOM 726 C C . SER A 1 94 ? 9.487 3.974 12.675 1.00 80.12 94 SER A C 1
ATOM 728 O O . SER A 1 94 ? 8.897 2.900 12.628 1.00 80.12 94 SER A O 1
ATOM 730 N N . VAL A 1 95 ? 10.753 4.111 12.268 1.00 78.12 95 VAL A N 1
ATOM 731 C CA . VAL A 1 95 ? 11.570 2.984 11.794 1.00 78.12 95 VAL A CA 1
ATOM 732 C C . VAL A 1 95 ? 12.031 2.114 12.963 1.00 78.12 95 VAL A C 1
ATOM 734 O O . VAL A 1 95 ? 12.128 0.899 12.804 1.00 78.12 95 VAL A O 1
ATOM 737 N N . ALA A 1 96 ? 12.282 2.724 14.123 1.00 72.38 96 ALA A N 1
ATOM 738 C CA . ALA A 1 96 ? 12.714 2.028 15.330 1.00 72.38 96 ALA A CA 1
ATOM 739 C C . ALA A 1 96 ? 11.580 1.246 16.023 1.00 72.38 96 ALA A C 1
ATOM 741 O O . ALA A 1 96 ? 11.837 0.265 16.720 1.00 72.38 96 ALA A O 1
ATOM 742 N N . GLU A 1 97 ? 10.323 1.658 15.844 1.00 66.19 97 GLU A N 1
ATOM 743 C CA . GLU A 1 97 ? 9.192 1.085 16.573 1.00 66.19 97 GLU A CA 1
ATOM 744 C C . GLU A 1 97 ? 8.619 -0.179 15.891 1.00 66.19 97 GLU A C 1
ATOM 746 O O . GLU A 1 97 ? 8.342 -0.169 14.683 1.00 66.19 97 GLU A O 1
ATOM 751 N N . PRO A 1 98 ? 8.348 -1.269 16.638 1.00 60.69 98 PRO A N 1
ATOM 752 C CA . PRO A 1 98 ? 7.682 -2.443 16.084 1.00 60.69 98 PRO A CA 1
ATOM 753 C C . PRO A 1 98 ? 6.271 -2.110 15.546 1.00 60.69 98 PRO A C 1
ATOM 755 O O . PRO A 1 98 ? 5.609 -1.164 16.005 1.00 60.69 98 PRO A O 1
ATOM 758 N N . PRO A 1 99 ? 5.777 -2.870 14.546 1.00 62.22 99 PRO A N 1
ATOM 759 C CA . PRO A 1 99 ? 4.450 -2.649 13.984 1.00 62.22 99 PRO A CA 1
ATOM 760 C C . PRO A 1 99 ? 3.376 -2.781 15.080 1.00 62.22 99 PRO A C 1
ATOM 762 O O . PRO A 1 99 ? 3.462 -3.689 15.907 1.00 62.22 99 PRO A O 1
ATOM 765 N N . PRO A 1 100 ? 2.373 -1.881 15.113 1.00 62.19 100 PRO A N 1
ATOM 766 C CA . PRO A 1 100 ? 1.328 -1.936 16.126 1.00 62.19 100 PRO A CA 1
ATOM 767 C C . PRO A 1 100 ? 0.537 -3.252 16.042 1.00 62.19 100 PRO A C 1
ATOM 769 O O . PRO A 1 100 ? 0.373 -3.798 14.946 1.00 62.19 100 PRO A O 1
ATOM 772 N N . PRO A 1 101 ? 0.001 -3.744 17.175 1.00 56.69 101 PRO A N 1
ATOM 773 C CA . PRO A 1 101 ? -0.887 -4.898 17.180 1.00 56.69 101 PRO A CA 1
ATOM 774 C C . PRO A 1 101 ? -2.128 -4.634 16.316 1.00 56.69 101 PRO A C 1
ATOM 776 O O . PRO A 1 101 ? -2.636 -3.515 16.237 1.00 56.69 101 PRO A O 1
ATOM 779 N N . PHE A 1 102 ? -2.614 -5.676 15.643 1.00 58.34 102 PHE A N 1
ATOM 780 C CA . PHE A 1 102 ? -3.710 -5.561 14.683 1.00 58.34 102 PHE A CA 1
ATOM 781 C C . PHE A 1 102 ? -5.022 -5.171 15.369 1.00 58.34 102 PHE A C 1
ATOM 783 O O . PHE A 1 102 ? -5.499 -5.876 16.260 1.00 58.34 102 PHE A O 1
ATOM 790 N N . CYS A 1 103 ? -5.661 -4.099 14.901 1.00 56.91 103 CYS A N 1
ATOM 791 C CA . CYS A 1 103 ? -7.018 -3.789 15.330 1.00 56.91 103 CYS A CA 1
ATOM 792 C C . CYS A 1 103 ? -8.019 -4.799 14.767 1.00 56.91 103 CYS A C 1
ATOM 794 O O . CYS A 1 103 ? -7.976 -5.179 13.598 1.00 56.91 103 CYS A O 1
ATOM 796 N N . ARG A 1 104 ? -8.950 -5.215 15.630 1.00 59.81 104 ARG A N 1
ATOM 797 C CA . ARG A 1 104 ? -10.061 -6.116 15.293 1.00 59.81 104 ARG A CA 1
ATOM 798 C C . ARG A 1 104 ? -11.082 -5.467 14.351 1.00 59.81 104 ARG A C 1
ATOM 800 O O . ARG A 1 104 ? -11.799 -6.188 13.669 1.00 59.81 104 ARG A O 1
ATOM 807 N N . GLN A 1 105 ? -11.129 -4.136 14.321 1.00 66.50 105 GLN A N 1
ATOM 808 C CA . GLN A 1 105 ? -12.092 -3.338 13.571 1.00 66.50 105 GLN A CA 1
ATOM 809 C C . GLN A 1 105 ? -11.365 -2.273 12.743 1.00 66.50 105 GLN A C 1
ATOM 811 O O . GLN A 1 105 ? -10.354 -1.725 13.185 1.00 66.50 105 GLN A O 1
ATOM 816 N N . VAL A 1 106 ? -11.884 -1.995 11.546 1.00 78.00 106 VAL A N 1
ATOM 817 C CA . VAL A 1 106 ? -11.386 -0.949 10.641 1.00 78.00 106 VAL A CA 1
ATOM 818 C C . VAL A 1 106 ? -12.496 0.057 10.414 1.00 78.00 106 VAL A C 1
ATOM 820 O O . VAL A 1 106 ? -13.565 -0.335 9.981 1.00 78.00 106 VAL A O 1
ATOM 823 N N . THR A 1 107 ? -12.274 1.347 10.640 1.00 81.00 107 THR A N 1
ATOM 824 C CA . THR A 1 107 ? -13.242 2.367 10.209 1.00 81.00 107 THR A CA 1
ATOM 825 C C . THR A 1 107 ? -12.813 2.944 8.863 1.00 81.00 107 THR A C 1
ATOM 827 O O . THR A 1 107 ? -11.721 3.498 8.753 1.00 81.00 107 THR A O 1
ATOM 830 N N . LEU A 1 108 ? -13.651 2.818 7.834 1.00 82.12 108 LEU A N 1
ATOM 831 C CA . LEU A 1 108 ? -13.372 3.391 6.517 1.00 82.12 108 LEU A CA 1
ATOM 832 C C . LEU A 1 108 ? -13.914 4.822 6.436 1.00 82.12 108 LEU A C 1
ATOM 834 O O . LEU A 1 108 ? -14.893 5.180 7.094 1.00 82.12 108 LEU A O 1
ATOM 838 N N . THR A 1 109 ? -13.283 5.660 5.615 1.00 78.94 109 THR A N 1
ATOM 839 C CA . THR A 1 109 ? -13.852 6.974 5.260 1.00 78.94 109 THR A CA 1
ATOM 840 C C . THR A 1 109 ? -15.048 6.810 4.321 1.00 78.94 109 THR A C 1
ATOM 842 O O . THR A 1 109 ? -15.216 5.758 3.707 1.00 78.94 109 THR A O 1
ATOM 845 N N . ALA A 1 110 ? -15.851 7.861 4.135 1.00 77.31 110 ALA A N 1
ATOM 846 C CA . ALA A 1 110 ? -16.901 7.851 3.115 1.00 77.31 110 ALA A CA 1
ATOM 847 C C . ALA A 1 110 ? -16.338 7.564 1.707 1.00 77.31 110 ALA A C 1
ATOM 849 O O . ALA A 1 110 ? -16.906 6.758 0.974 1.00 77.31 110 ALA A O 1
ATOM 850 N N . GLU A 1 111 ? -15.188 8.152 1.362 1.00 77.44 111 GLU A N 1
ATOM 851 C CA . GLU A 1 111 ? -14.497 7.925 0.084 1.00 77.44 111 GLU A CA 1
ATOM 852 C C . GLU A 1 111 ? -13.967 6.488 -0.035 1.00 77.44 111 GLU A C 1
ATOM 854 O O . GLU A 1 111 ? -14.130 5.838 -1.065 1.00 77.44 111 GLU A O 1
ATOM 859 N N . GLU A 1 112 ? -13.359 5.958 1.029 1.00 85.00 112 GLU A N 1
ATOM 860 C CA . GLU A 1 112 ? -12.815 4.598 1.051 1.00 85.00 112 GLU A CA 1
ATOM 861 C C . GLU A 1 112 ? -13.928 3.543 1.010 1.00 85.00 112 GLU A C 1
ATOM 863 O O . GLU A 1 112 ? -13.806 2.536 0.308 1.00 85.00 112 GLU A O 1
ATOM 868 N N . ARG A 1 113 ? -15.033 3.786 1.722 1.00 87.44 113 ARG A N 1
ATOM 869 C CA . ARG A 1 113 ? -16.230 2.946 1.688 1.00 87.44 113 ARG A CA 1
ATOM 870 C C . ARG A 1 113 ? -16.858 2.966 0.299 1.00 87.44 113 ARG A C 1
ATOM 872 O O . ARG A 1 113 ? -17.135 1.893 -0.233 1.00 87.44 113 ARG A O 1
ATOM 879 N N . ALA A 1 114 ? -17.024 4.145 -0.304 1.00 85.88 114 ALA A N 1
ATOM 880 C CA . ALA A 1 114 ? -17.545 4.285 -1.662 1.00 85.88 114 ALA A CA 1
ATOM 881 C C . ALA A 1 114 ? -16.666 3.541 -2.678 1.00 85.88 114 ALA A C 1
ATOM 883 O O . ALA A 1 114 ? -17.182 2.792 -3.504 1.00 85.88 114 ALA A O 1
ATOM 884 N N . PHE A 1 115 ? -15.339 3.652 -2.561 1.00 86.69 115 PHE A N 1
ATOM 885 C CA . PHE A 1 115 ? -14.405 2.887 -3.386 1.00 86.69 115 PHE A CA 1
ATOM 886 C C . PHE A 1 115 ? -14.597 1.372 -3.219 1.00 86.69 115 PHE A C 1
ATOM 888 O O . PHE A 1 115 ? -14.704 0.650 -4.210 1.00 86.69 115 PHE A O 1
ATOM 895 N N . CYS A 1 116 ? -14.676 0.866 -1.984 1.00 88.88 116 CYS A N 1
ATOM 896 C CA . CYS A 1 116 ? -14.904 -0.559 -1.738 1.00 88.88 116 CYS A CA 1
ATOM 897 C C . CYS A 1 116 ? -16.256 -1.032 -2.291 1.00 88.88 116 CYS A C 1
ATOM 899 O O . CYS A 1 116 ? -16.314 -2.082 -2.926 1.00 88.88 116 CYS A O 1
ATOM 901 N N . GLN A 1 117 ? -17.325 -0.257 -2.097 1.00 92.00 117 GLN A N 1
ATOM 902 C CA . GLN A 1 117 ? -18.657 -0.556 -2.630 1.00 92.00 117 GLN A CA 1
ATOM 903 C C . GLN A 1 117 ? -18.657 -0.585 -4.160 1.00 92.00 117 GLN A C 1
ATOM 905 O O . GLN A 1 117 ? -19.183 -1.527 -4.746 1.00 92.00 117 GLN A O 1
ATOM 910 N N . GLN A 1 118 ? -18.002 0.383 -4.803 1.00 90.62 118 GLN A N 1
ATOM 911 C CA . GLN A 1 118 ? -17.847 0.428 -6.256 1.00 90.62 118 GLN A CA 1
ATOM 912 C C . GLN A 1 118 ? -17.073 -0.787 -6.783 1.00 90.62 118 GLN A C 1
ATOM 914 O O . GLN A 1 118 ? -17.441 -1.374 -7.799 1.00 90.62 118 GLN A O 1
ATOM 919 N N . VAL A 1 119 ? -15.997 -1.193 -6.103 1.00 88.94 119 VAL A N 1
ATOM 920 C CA . VAL A 1 119 ? -15.226 -2.389 -6.475 1.00 88.94 119 VAL A CA 1
ATOM 921 C C . VAL A 1 119 ? -16.064 -3.657 -6.326 1.00 88.94 119 VAL A C 1
ATOM 923 O O . VAL A 1 119 ? -15.949 -4.555 -7.156 1.00 88.94 119 VAL A O 1
ATOM 926 N N . VAL A 1 120 ? -16.906 -3.738 -5.293 1.00 91.00 120 VAL A N 1
ATOM 927 C CA . VAL A 1 120 ? -17.791 -4.888 -5.075 1.00 91.00 120 VAL A CA 1
ATOM 928 C C . VAL A 1 120 ? -18.929 -4.938 -6.093 1.00 91.00 120 VAL A C 1
ATOM 930 O O . VAL A 1 120 ? -19.258 -6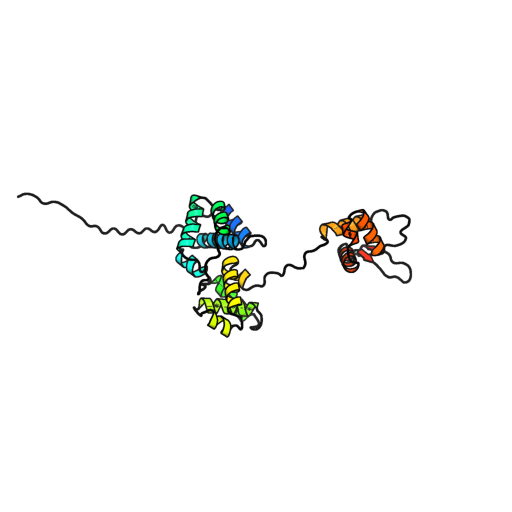.026 -6.550 1.00 91.00 120 VAL A O 1
ATOM 933 N N . SER A 1 121 ? -19.498 -3.796 -6.486 1.00 88.75 121 SER A N 1
ATOM 934 C CA . SER A 1 121 ? -20.607 -3.751 -7.448 1.00 88.75 121 SER A CA 1
ATOM 935 C C . SER A 1 121 ? -20.174 -3.974 -8.899 1.00 88.75 121 SER A C 1
ATOM 937 O O . SER A 1 121 ? -20.926 -4.546 -9.679 1.00 88.75 121 SER A O 1
ATOM 939 N N . SER A 1 122 ? -18.968 -3.535 -9.268 1.00 85.00 122 SER A N 1
ATOM 940 C CA . SER A 1 122 ? -18.428 -3.667 -10.633 1.00 85.00 122 SER A CA 1
ATOM 941 C C . SER A 1 122 ? -17.574 -4.921 -10.850 1.00 85.00 122 SER A C 1
ATOM 943 O O . SER A 1 122 ? -17.197 -5.233 -11.981 1.00 85.00 122 SER A O 1
ATOM 945 N N . GLY A 1 123 ? -17.209 -5.612 -9.769 1.00 79.62 123 GLY A N 1
ATOM 946 C CA . GLY A 1 123 ? -16.259 -6.713 -9.780 1.00 79.62 123 GLY A CA 1
ATOM 947 C C . GLY A 1 123 ? -16.921 -8.084 -9.739 1.00 79.62 123 GLY A C 1
ATOM 948 O O . GLY A 1 123 ? -17.926 -8.302 -9.075 1.00 79.62 123 GLY A O 1
ATOM 949 N N . ASP A 1 124 ? -16.278 -9.049 -10.386 1.00 78.88 124 ASP A N 1
ATOM 950 C CA . ASP A 1 124 ? -16.596 -10.467 -10.220 1.00 78.88 124 ASP A CA 1
ATOM 951 C C . ASP A 1 124 ? -16.243 -10.910 -8.780 1.00 78.88 124 ASP A C 1
ATOM 953 O O . ASP A 1 124 ? -15.111 -10.651 -8.337 1.00 78.88 124 ASP A O 1
ATOM 957 N N . PRO A 1 125 ? -17.174 -11.539 -8.030 1.00 72.56 125 PRO A N 1
ATOM 958 C CA . PRO A 1 125 ? -16.967 -11.956 -6.641 1.00 72.56 125 PRO A CA 1
ATOM 959 C C . PRO A 1 125 ? -15.829 -12.968 -6.461 1.00 72.56 125 PRO A C 1
ATOM 961 O O . PRO A 1 125 ? -15.279 -13.078 -5.361 1.00 72.56 125 PRO A O 1
ATOM 964 N N . GLU A 1 126 ? -15.423 -13.684 -7.510 1.00 71.38 126 GLU A N 1
ATOM 965 C CA . GLU A 1 126 ? -14.308 -14.626 -7.435 1.00 71.38 126 GLU A CA 1
ATOM 966 C C . GLU A 1 126 ? -12.939 -13.950 -7.512 1.00 71.38 126 GLU A C 1
ATOM 968 O O . GLU A 1 126 ? -11.933 -14.502 -7.054 1.00 71.38 126 GLU A O 1
ATOM 973 N N . LYS A 1 127 ? -12.879 -12.711 -8.006 1.00 84.88 127 LYS A N 1
ATOM 974 C CA . LYS A 1 127 ? -11.616 -11.985 -8.131 1.00 84.88 127 LYS A CA 1
ATOM 975 C C . LYS A 1 127 ? -11.104 -11.539 -6.766 1.00 84.88 127 LYS A C 1
ATOM 977 O O . LYS A 1 127 ? -11.813 -10.940 -5.957 1.00 84.88 127 LYS A O 1
ATOM 982 N N . GLY A 1 128 ? -9.802 -11.726 -6.541 1.00 85.25 128 GLY A N 1
ATOM 983 C CA . GLY A 1 128 ? -9.142 -11.355 -5.284 1.00 85.25 128 GLY A CA 1
ATOM 984 C C . GLY A 1 128 ? -9.271 -9.870 -4.918 1.00 85.25 128 GLY A C 1
ATOM 985 O O . GLY A 1 128 ? -9.267 -9.528 -3.738 1.00 85.25 128 GLY A O 1
ATOM 986 N N . ARG A 1 129 ? -9.418 -8.967 -5.899 1.00 89.25 129 ARG A N 1
ATOM 987 C CA . ARG A 1 129 ? -9.719 -7.540 -5.664 1.00 89.25 129 ARG A CA 1
ATOM 988 C C . ARG A 1 129 ? -11.086 -7.361 -4.986 1.00 89.25 129 ARG A C 1
ATOM 990 O O . ARG A 1 129 ? -11.168 -6.721 -3.942 1.00 89.25 129 ARG A O 1
ATOM 997 N N . THR A 1 130 ? -12.124 -7.991 -5.531 1.00 90.00 130 THR A N 1
ATOM 998 C CA . THR A 1 130 ? -13.502 -7.951 -5.022 1.00 90.00 130 THR A CA 1
ATOM 999 C C . THR A 1 130 ? -13.608 -8.579 -3.636 1.00 90.00 130 THR A C 1
ATOM 1001 O O . THR A 1 130 ? -14.161 -7.971 -2.721 1.00 90.00 130 THR A O 1
ATOM 1004 N N . ARG A 1 131 ? -12.995 -9.755 -3.438 1.00 91.75 131 ARG A N 1
ATOM 1005 C CA . ARG A 1 131 ? -12.985 -10.443 -2.135 1.00 91.75 131 ARG A CA 1
ATOM 1006 C C . ARG A 1 131 ? -12.328 -9.599 -1.039 1.00 91.75 131 ARG A C 1
ATOM 1008 O O . ARG A 1 131 ? -12.857 -9.514 0.064 1.00 91.75 131 ARG A O 1
ATOM 1015 N N . ARG A 1 132 ? -11.215 -8.918 -1.344 1.00 92.25 132 ARG A N 1
ATOM 1016 C CA . ARG A 1 132 ? -10.540 -8.003 -0.405 1.00 92.25 132 ARG A CA 1
ATOM 1017 C C . ARG A 1 132 ? -11.381 -6.774 -0.063 1.00 92.25 132 ARG A C 1
ATOM 1019 O O . ARG A 1 132 ? -11.466 -6.421 1.108 1.00 92.25 132 ARG A O 1
ATOM 1026 N N . ALA A 1 133 ? -12.018 -6.146 -1.053 1.00 91.88 133 ALA A N 1
ATOM 1027 C CA . ALA A 1 133 ? -12.918 -5.017 -0.811 1.00 91.88 133 ALA A CA 1
ATOM 1028 C C . ALA A 1 133 ? -14.109 -5.426 0.074 1.00 91.88 133 ALA A C 1
ATOM 1030 O O . ALA A 1 133 ? -14.426 -4.740 1.044 1.00 91.88 133 ALA A O 1
ATOM 1031 N N . ARG A 1 134 ? -14.708 -6.595 -0.196 1.00 92.19 134 ARG A N 1
ATOM 1032 C CA . ARG A 1 134 ? -15.792 -7.158 0.620 1.00 92.19 134 ARG A CA 1
ATOM 1033 C C . ARG A 1 134 ? -15.340 -7.474 2.047 1.00 92.19 134 ARG A C 1
ATOM 1035 O O . ARG A 1 134 ? -16.068 -7.174 2.987 1.00 92.19 134 ARG A O 1
ATOM 1042 N N . ALA A 1 135 ? -14.135 -8.019 2.221 1.00 92.06 135 ALA A N 1
ATOM 1043 C CA . ALA A 1 135 ? -13.575 -8.292 3.543 1.00 92.06 135 ALA A CA 1
ATOM 1044 C C . ALA A 1 135 ? -13.427 -7.008 4.377 1.00 92.06 135 ALA A C 1
ATOM 1046 O O . ALA A 1 135 ? -13.796 -7.007 5.547 1.00 92.06 135 ALA A O 1
ATOM 1047 N N . LEU A 1 136 ? -12.951 -5.905 3.783 1.00 90.50 136 LEU A N 1
ATOM 1048 C CA . LEU A 1 136 ? -12.835 -4.618 4.482 1.00 90.50 136 LEU A CA 1
ATOM 1049 C C . LEU A 1 136 ? -14.192 -4.058 4.923 1.00 90.50 136 LEU A C 1
ATOM 1051 O O . LEU A 1 136 ? -14.299 -3.577 6.046 1.00 90.50 136 LEU A O 1
ATOM 1055 N N . LEU A 1 137 ? -15.224 -4.154 4.078 1.00 91.44 137 LEU A N 1
ATOM 1056 C CA . LEU A 1 137 ? -16.579 -3.713 4.434 1.00 91.44 137 LEU A CA 1
ATOM 1057 C C . LEU A 1 137 ? -17.159 -4.526 5.603 1.00 91.44 137 LEU A C 1
ATOM 1059 O O . LEU A 1 137 ? -17.769 -3.959 6.503 1.00 91.44 137 LEU A O 1
ATOM 1063 N N . LEU A 1 138 ? -16.927 -5.842 5.633 1.00 90.81 138 LEU A N 1
ATOM 1064 C CA . LEU A 1 138 ? -17.370 -6.693 6.744 1.00 90.81 138 LEU A CA 1
ATOM 1065 C C . LEU A 1 138 ? -16.640 -6.354 8.052 1.00 90.81 138 LEU A C 1
ATOM 1067 O O . LEU A 1 138 ? -17.260 -6.277 9.111 1.00 90.81 138 LEU A O 1
ATOM 1071 N N . LEU A 1 139 ? -15.328 -6.120 7.982 1.00 88.50 139 LEU A N 1
ATOM 1072 C CA . LEU A 1 139 ? -14.525 -5.719 9.143 1.00 88.50 139 LEU A CA 1
ATOM 1073 C C . LEU A 1 139 ? -14.941 -4.343 9.681 1.00 88.50 139 LEU A C 1
ATOM 1075 O O . LEU A 1 139 ? -14.862 -4.107 10.886 1.00 88.50 139 LEU A O 1
ATOM 1079 N N . GLU A 1 140 ? -15.406 -3.448 8.809 1.00 88.31 140 GLU A N 1
ATOM 1080 C CA . GLU A 1 140 ? -15.969 -2.158 9.210 1.00 88.31 140 GLU A CA 1
ATOM 1081 C C . GLU A 1 140 ? -17.286 -2.301 9.970 1.00 88.31 140 GLU A C 1
ATOM 1083 O O . GLU A 1 140 ? -17.466 -1.674 11.016 1.00 88.31 140 GLU A O 1
ATOM 1088 N N . GLN A 1 141 ? -18.165 -3.185 9.501 1.00 86.50 141 GLN A N 1
ATOM 1089 C CA . GLN A 1 141 ? -19.442 -3.511 10.144 1.00 86.50 141 GLN A CA 1
ATOM 1090 C C . GLN A 1 141 ? -19.277 -4.212 11.508 1.00 86.50 141 GLN A C 1
ATOM 1092 O O . GLN A 1 141 ? -20.264 -4.517 12.171 1.00 86.50 141 GLN A O 1
ATOM 1097 N N . GLY A 1 142 ? -18.039 -4.457 11.951 1.00 82.62 142 GLY A N 1
ATOM 1098 C CA . GLY A 1 142 ? -17.728 -5.069 13.241 1.00 82.62 142 GLY A CA 1
ATOM 1099 C C . GLY A 1 142 ? -17.656 -6.595 13.202 1.00 82.62 142 GLY A C 1
ATOM 1100 O O . GLY A 1 142 ? -17.472 -7.225 14.247 1.00 82.62 142 GLY A O 1
ATOM 1101 N N . HIS A 1 143 ? -17.755 -7.214 12.021 1.00 85.81 143 HIS A N 1
ATOM 1102 C CA . HIS A 1 143 ? -17.571 -8.656 11.902 1.00 85.81 143 HIS A CA 1
ATOM 1103 C C . HIS A 1 143 ? -16.119 -9.047 12.209 1.00 85.81 143 HIS A C 1
ATOM 1105 O O . HIS A 1 143 ? -15.166 -8.396 11.784 1.00 85.81 143 HIS A O 1
ATOM 1111 N N . GLY A 1 144 ? -15.937 -10.145 12.947 1.00 84.06 144 GLY A N 1
ATOM 1112 C CA . GLY A 1 144 ? -14.608 -10.674 13.259 1.00 84.06 144 GLY A CA 1
ATOM 1113 C C . GLY A 1 144 ? -13.902 -11.289 12.043 1.00 84.06 144 GLY A C 1
ATOM 1114 O O . GLY A 1 144 ? -14.542 -11.651 11.054 1.00 84.06 144 GLY A O 1
ATOM 1115 N N . LYS A 1 145 ? -12.578 -11.481 12.151 1.00 86.50 145 LYS A N 1
ATOM 1116 C CA . LYS A 1 145 ? -11.730 -12.072 11.095 1.00 86.50 145 LYS A CA 1
ATOM 1117 C C . LYS A 1 145 ? -12.272 -13.411 10.579 1.00 86.50 145 LYS A C 1
ATOM 1119 O O . LYS A 1 145 ? -12.370 -13.582 9.370 1.00 86.50 145 LYS A O 1
ATOM 1124 N N . ALA A 1 146 ? -12.679 -14.308 11.479 1.00 86.38 146 ALA A N 1
ATOM 1125 C CA . ALA A 1 146 ? -13.232 -15.619 11.131 1.00 86.38 146 ALA A CA 1
ATOM 1126 C C . ALA A 1 146 ? -14.507 -15.515 10.275 1.00 86.38 146 ALA A C 1
ATOM 1128 O O . ALA A 1 146 ? -14.655 -16.204 9.267 1.00 86.38 146 ALA A O 1
ATOM 1129 N N . HIS A 1 147 ? -15.409 -14.591 10.625 1.00 88.88 147 HIS A N 1
ATOM 1130 C CA . HIS A 1 147 ? -16.629 -14.363 9.852 1.00 88.88 147 HIS A CA 1
ATOM 1131 C C . HIS A 1 147 ? -16.314 -13.777 8.471 1.00 88.88 147 HIS A C 1
ATOM 1133 O O . HIS A 1 147 ? -16.802 -14.270 7.455 1.00 88.88 147 HIS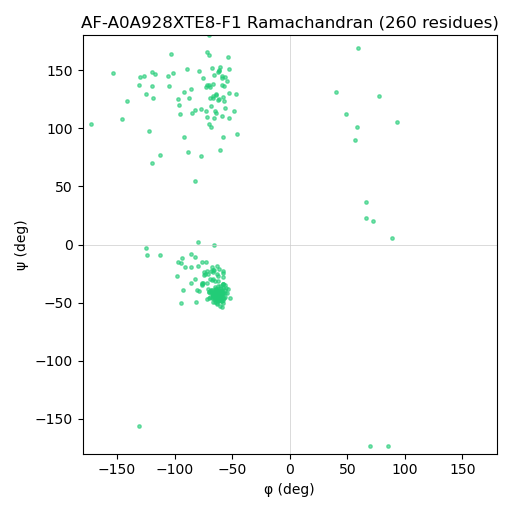 A O 1
ATOM 1139 N N . ALA A 1 148 ? -15.446 -12.763 8.418 1.00 89.62 148 ALA A N 1
ATOM 1140 C CA . ALA A 1 148 ? -15.010 -12.171 7.157 1.00 89.62 148 ALA A CA 1
ATOM 1141 C C . ALA A 1 148 ? -14.294 -13.196 6.256 1.00 89.62 148 ALA A C 1
ATOM 1143 O O . ALA A 1 148 ? -14.478 -13.172 5.038 1.00 89.62 148 ALA A O 1
ATOM 1144 N N . ALA A 1 149 ? -13.529 -14.124 6.839 1.00 90.31 149 ALA A N 1
ATOM 1145 C CA . ALA A 1 149 ? -12.865 -15.210 6.124 1.00 90.31 149 ALA A CA 1
ATOM 1146 C C . ALA A 1 149 ? -13.875 -16.155 5.466 1.00 90.31 149 ALA A C 1
ATOM 1148 O O . ALA A 1 149 ? -13.814 -16.369 4.253 1.00 90.31 149 ALA A O 1
ATOM 1149 N N . GLY A 1 150 ? -14.851 -16.641 6.239 1.00 90.12 150 GLY A N 1
ATOM 1150 C CA . GLY A 1 150 ? -15.915 -17.510 5.734 1.00 90.12 150 GLY A CA 1
ATOM 1151 C C . GLY A 1 150 ? -16.752 -16.848 4.637 1.00 90.12 150 GLY A C 1
ATOM 1152 O O . GLY A 1 150 ? -16.990 -17.448 3.594 1.00 90.12 150 GLY A O 1
ATOM 1153 N N . ALA A 1 151 ? -17.126 -15.580 4.821 1.00 89.88 151 ALA A N 1
ATOM 1154 C CA . ALA A 1 151 ? -17.971 -14.851 3.874 1.00 89.88 151 ALA A CA 1
ATOM 1155 C C . ALA A 1 151 ? -17.268 -14.476 2.554 1.00 89.88 151 ALA A C 1
ATOM 1157 O O . ALA A 1 151 ? -17.935 -14.212 1.552 1.00 89.88 151 ALA A O 1
ATOM 1158 N N . THR A 1 152 ? -15.932 -14.404 2.538 1.00 88.44 152 THR A N 1
ATOM 1159 C CA . THR A 1 152 ? -15.158 -13.973 1.357 1.00 88.44 152 THR A CA 1
ATOM 1160 C C . THR A 1 152 ? -14.319 -15.078 0.722 1.00 88.44 152 THR A C 1
ATOM 1162 O O . THR A 1 152 ? -13.758 -14.865 -0.354 1.00 88.44 152 THR A O 1
ATOM 1165 N N . GLY A 1 153 ? -14.211 -16.246 1.362 1.00 88.06 153 GLY A N 1
ATOM 1166 C CA . GLY A 1 153 ? -13.343 -17.338 0.914 1.00 88.06 153 GLY A CA 1
ATOM 1167 C C . GLY A 1 153 ? -11.851 -16.996 0.995 1.00 88.06 153 GLY A C 1
ATOM 1168 O O . GLY A 1 153 ? -11.041 -17.555 0.256 1.00 88.06 153 GLY A O 1
ATOM 1169 N N . ILE A 1 154 ? -11.480 -16.034 1.845 1.00 90.38 154 ILE A N 1
ATOM 1170 C CA . ILE A 1 154 ? -10.097 -15.629 2.107 1.00 90.38 154 ILE A CA 1
ATOM 1171 C C . ILE A 1 154 ? -9.676 -16.195 3.470 1.00 90.38 154 ILE A C 1
ATOM 1173 O O . ILE A 1 154 ? -10.414 -16.083 4.436 1.00 90.38 154 ILE A O 1
ATOM 1177 N N . SER A 1 155 ? -8.466 -16.752 3.586 1.00 90.06 155 SER A N 1
ATOM 1178 C CA . SER A 1 155 ? -7.935 -17.208 4.885 1.00 90.06 155 SER A CA 1
ATOM 1179 C C . SER A 1 155 ? -7.769 -16.066 5.899 1.00 90.06 155 SER A C 1
ATOM 1181 O O . SER A 1 155 ? -7.397 -14.950 5.529 1.00 90.06 155 SER A O 1
ATOM 1183 N N . GLU A 1 156 ? -7.923 -16.354 7.195 1.00 89.00 156 GLU A N 1
ATOM 1184 C CA . GLU A 1 156 ? -7.703 -15.363 8.265 1.00 89.00 156 GLU A CA 1
ATOM 1185 C C . GLU A 1 156 ? -6.317 -14.711 8.184 1.00 89.00 156 GLU A C 1
ATOM 1187 O O . GLU A 1 156 ? -6.198 -13.490 8.246 1.00 89.00 156 GLU A O 1
ATOM 1192 N N . ARG A 1 157 ? -5.273 -15.498 7.897 1.00 87.88 157 ARG A N 1
ATOM 1193 C CA . ARG A 1 157 ? -3.910 -14.992 7.663 1.00 87.88 157 ARG A CA 1
ATOM 1194 C C . ARG A 1 157 ? -3.833 -13.974 6.522 1.00 87.88 157 ARG A C 1
ATOM 1196 O O . ARG A 1 157 ? -3.017 -13.053 6.544 1.00 87.88 157 ARG A O 1
ATOM 1203 N N . THR A 1 158 ? -4.651 -14.138 5.486 1.00 88.88 158 THR A N 1
ATOM 1204 C CA . THR A 1 158 ? -4.699 -13.178 4.378 1.00 88.88 158 THR A CA 1
ATOM 1205 C C . THR A 1 158 ? -5.451 -11.914 4.774 1.00 88.88 158 THR A C 1
ATOM 1207 O O . THR A 1 158 ? -5.037 -10.835 4.357 1.00 88.88 158 THR A O 1
ATOM 1210 N N . ILE A 1 159 ? -6.480 -12.025 5.619 1.00 89.06 159 ILE A N 1
ATOM 1211 C CA . ILE A 1 159 ? -7.156 -10.873 6.230 1.00 89.06 159 ILE A CA 1
ATOM 1212 C C . ILE A 1 159 ? -6.195 -10.093 7.132 1.00 89.06 159 ILE A C 1
ATOM 1214 O O . ILE A 1 159 ? -6.169 -8.870 7.085 1.00 89.06 159 ILE A O 1
ATOM 1218 N N . GLU A 1 160 ? -5.328 -10.762 7.885 1.00 86.50 160 GLU A N 1
ATOM 1219 C CA . GLU A 1 160 ? -4.299 -10.088 8.688 1.00 86.50 160 GLU A CA 1
ATOM 1220 C C . GLU A 1 160 ? -3.328 -9.284 7.824 1.00 86.50 160 GLU A C 1
ATOM 1222 O O . GLU A 1 160 ? -3.128 -8.092 8.047 1.00 86.50 160 GLU A O 1
ATOM 1227 N N . ARG A 1 161 ? -2.811 -9.895 6.753 1.00 86.38 161 ARG A N 1
ATOM 1228 C CA . ARG A 1 161 ? -1.987 -9.191 5.754 1.00 86.38 161 ARG A CA 1
ATOM 1229 C C . ARG A 1 161 ? -2.750 -8.089 5.021 1.00 86.38 161 ARG A C 1
ATOM 1231 O O . ARG A 1 161 ? -2.142 -7.190 4.442 1.00 86.38 161 ARG A O 1
ATOM 1238 N N . LEU A 1 162 ? -4.072 -8.197 4.939 1.00 87.81 162 LEU A N 1
ATOM 1239 C CA . LEU A 1 162 ? -4.929 -7.174 4.356 1.00 87.81 162 LEU A CA 1
ATOM 1240 C C . LEU A 1 162 ? -5.001 -5.960 5.285 1.00 87.81 162 LEU A C 1
ATOM 1242 O O . LEU A 1 162 ? -4.772 -4.844 4.837 1.00 87.81 162 LEU A O 1
ATOM 1246 N N . LEU A 1 163 ? -5.221 -6.185 6.581 1.00 85.38 163 LEU A N 1
ATOM 1247 C CA . LEU A 1 163 ? -5.212 -5.146 7.612 1.00 85.38 163 LEU A CA 1
ATOM 1248 C C . LEU A 1 163 ? -3.857 -4.441 7.702 1.00 85.38 163 LEU A C 1
ATOM 1250 O O . LEU A 1 163 ? -3.803 -3.214 7.732 1.00 85.38 163 LEU A O 1
ATOM 1254 N N . GLU A 1 164 ? -2.761 -5.198 7.659 1.00 80.75 164 GLU A N 1
ATOM 1255 C CA . GLU A 1 164 ? -1.407 -4.642 7.624 1.00 80.75 164 GLU A CA 1
ATOM 1256 C C . GLU A 1 164 ? -1.216 -3.709 6.417 1.00 80.75 164 GLU A C 1
ATOM 1258 O O . GLU A 1 164 ? -0.779 -2.563 6.554 1.00 80.75 164 GLU A O 1
ATOM 1263 N N . ARG A 1 165 ? -1.625 -4.165 5.226 1.00 83.81 165 ARG A N 1
ATOM 1264 C CA . ARG A 1 165 ? -1.575 -3.356 4.002 1.00 83.81 165 ARG A CA 1
ATOM 1265 C C . ARG A 1 165 ? -2.478 -2.137 4.078 1.00 83.81 165 ARG A C 1
ATOM 1267 O O . ARG A 1 165 ? -2.077 -1.079 3.605 1.00 83.81 165 ARG A O 1
ATOM 1274 N N . TYR A 1 166 ? -3.659 -2.256 4.676 1.00 84.19 166 TYR A N 1
ATOM 1275 C CA . TYR A 1 166 ? -4.541 -1.119 4.901 1.00 84.19 166 TYR A CA 1
ATOM 1276 C C . TYR A 1 166 ? -3.887 -0.080 5.814 1.00 84.19 166 TYR A C 1
ATOM 1278 O O . TYR A 1 166 ? -3.919 1.102 5.488 1.00 84.19 166 TYR A O 1
ATOM 1286 N N . GLN A 1 167 ? -3.231 -0.488 6.900 1.00 78.94 167 GLN A N 1
ATOM 1287 C CA . GLN A 1 167 ? -2.520 0.445 7.778 1.00 78.94 167 GLN A CA 1
ATOM 1288 C C . GLN A 1 167 ? -1.382 1.163 7.039 1.00 78.94 167 GLN A C 1
ATOM 1290 O O . GLN A 1 167 ? -1.204 2.368 7.200 1.00 78.94 167 GLN A O 1
ATOM 1295 N N . THR A 1 168 ? -0.634 0.449 6.196 1.00 75.56 168 THR A N 1
ATOM 1296 C CA . THR A 1 168 ? 0.527 1.006 5.487 1.00 75.56 168 THR A CA 1
ATOM 1297 C C . THR A 1 168 ? 0.164 1.826 4.245 1.00 75.56 168 THR A C 1
ATOM 1299 O O . THR A 1 168 ? 0.793 2.849 3.990 1.00 75.56 168 THR A O 1
ATOM 1302 N N . HIS A 1 169 ? -0.823 1.396 3.457 1.00 77.62 169 HIS A N 1
ATOM 1303 C CA . HIS A 1 169 ? -1.104 1.936 2.118 1.00 77.62 169 HIS A CA 1
ATOM 1304 C C . HIS A 1 169 ? -2.541 2.439 1.923 1.00 77.62 169 HIS A C 1
ATOM 1306 O O . HIS A 1 169 ? -2.878 2.934 0.847 1.00 77.62 169 HIS A O 1
ATOM 1312 N N . GLY A 1 170 ? -3.403 2.297 2.928 1.00 80.19 170 GLY A N 1
ATOM 1313 C CA . GLY A 1 170 ? -4.822 2.628 2.819 1.00 80.19 170 GLY A CA 1
ATOM 1314 C C . GLY A 1 170 ? -5.608 1.695 1.924 1.00 80.19 170 GLY A C 1
ATOM 1315 O O . GLY A 1 170 ? -5.115 0.657 1.478 1.00 80.19 170 GLY A O 1
ATOM 1316 N N . VAL A 1 171 ? -6.870 2.0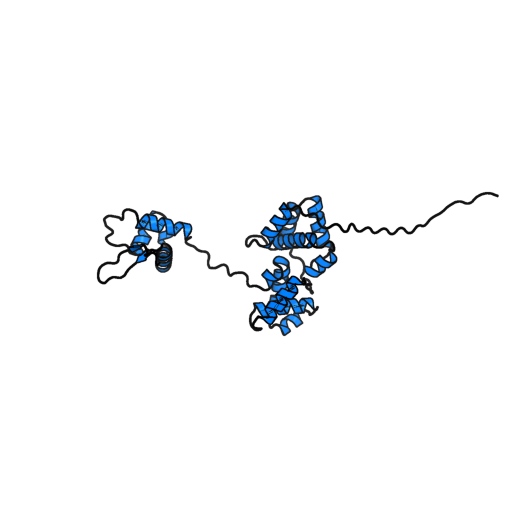53 1.692 1.00 83.69 171 VAL A N 1
ATOM 1317 C CA . VAL A 1 171 ? -7.813 1.184 0.980 1.00 83.69 171 VAL A CA 1
ATOM 1318 C C . VAL A 1 171 ? -7.325 0.862 -0.437 1.00 83.69 171 VAL A C 1
ATOM 1320 O O . VAL A 1 171 ? -7.386 -0.291 -0.859 1.00 83.69 171 VAL A O 1
ATOM 1323 N N . ALA A 1 172 ? -6.743 1.838 -1.141 1.00 78.94 172 ALA A N 1
ATOM 1324 C CA . ALA A 1 172 ? -6.280 1.659 -2.513 1.00 78.94 172 ALA A CA 1
ATOM 1325 C C . ALA A 1 172 ? -5.133 0.639 -2.617 1.00 78.94 172 ALA A C 1
ATOM 1327 O O . ALA A 1 172 ? -5.200 -0.269 -3.443 1.00 78.94 172 ALA A O 1
ATOM 1328 N N . GLY A 1 173 ? -4.100 0.738 -1.771 1.00 77.31 173 GLY A N 1
ATOM 1329 C CA . GLY A 1 173 ? -2.987 -0.224 -1.776 1.00 77.31 173 GLY A CA 1
ATOM 1330 C C . GLY A 1 173 ? -3.318 -1.569 -1.120 1.00 77.31 173 GLY A C 1
ATOM 1331 O O . GLY A 1 173 ? -2.594 -2.546 -1.294 1.00 77.31 173 GLY A O 1
ATOM 1332 N N . CYS A 1 174 ? -4.414 -1.624 -0.368 1.00 84.56 174 CYS A N 1
ATOM 1333 C CA . CYS A 1 174 ? -4.926 -2.832 0.260 1.00 84.56 174 CYS A CA 1
ATOM 1334 C C . CYS A 1 174 ? -5.745 -3.691 -0.719 1.00 84.56 174 CYS A C 1
ATOM 1336 O O . CYS A 1 174 ? -5.509 -4.895 -0.864 1.00 84.56 174 CYS A O 1
ATOM 1338 N N . VAL A 1 175 ? -6.690 -3.057 -1.417 1.00 84.94 175 VAL A N 1
ATOM 1339 C CA . VAL A 1 175 ? -7.630 -3.709 -2.337 1.00 84.94 175 VAL A CA 1
ATOM 1340 C C . VAL A 1 175 ? -6.982 -4.021 -3.681 1.00 84.94 175 VAL A C 1
ATOM 1342 O O . VAL A 1 175 ? -7.226 -5.091 -4.245 1.00 84.94 175 VAL A O 1
ATOM 1345 N N . ASN A 1 176 ? -6.154 -3.115 -4.203 1.00 83.75 176 ASN A N 1
ATOM 1346 C CA . ASN A 1 176 ? -5.479 -3.334 -5.474 1.00 83.75 176 ASN A CA 1
ATOM 1347 C C . ASN A 1 176 ? -4.269 -4.255 -5.287 1.00 83.75 176 ASN A C 1
ATOM 1349 O O . ASN A 1 176 ? -3.622 -4.276 -4.238 1.00 83.75 176 ASN A O 1
ATOM 1353 N N . ASP A 1 177 ? -3.949 -5.036 -6.317 1.00 69.50 177 ASP A N 1
ATOM 1354 C CA . ASP A 1 177 ? -2.688 -5.763 -6.326 1.00 69.50 177 ASP A CA 1
ATOM 1355 C C . ASP A 1 177 ? -1.527 -4.789 -6.471 1.00 69.50 177 ASP A C 1
ATOM 1357 O O . ASP A 1 177 ? -1.560 -3.877 -7.299 1.00 69.50 177 ASP A O 1
ATOM 1361 N N . ALA A 1 178 ? -0.483 -4.998 -5.667 1.00 63.66 178 ALA A N 1
ATOM 1362 C CA . ALA A 1 178 ? 0.783 -4.337 -5.914 1.00 63.66 178 ALA A CA 1
ATOM 1363 C C . ALA A 1 178 ? 1.223 -4.726 -7.328 1.00 63.66 178 ALA A C 1
ATOM 1365 O O . ALA A 1 178 ? 1.267 -5.919 -7.648 1.00 63.66 178 ALA A O 1
ATOM 1366 N N . GLY A 1 179 ? 1.523 -3.730 -8.167 1.00 56.34 179 GLY A N 1
ATOM 1367 C CA . GLY A 1 179 ? 2.093 -3.975 -9.486 1.00 56.34 179 GLY A CA 1
ATOM 1368 C C . GLY A 1 179 ? 3.259 -4.939 -9.317 1.00 56.34 179 GLY A C 1
ATOM 1369 O O . GLY A 1 179 ? 4.213 -4.637 -8.593 1.00 56.34 179 GLY A O 1
ATOM 1370 N N . ARG A 1 180 ? 3.137 -6.143 -9.886 1.00 53.28 180 ARG A N 1
ATOM 1371 C CA . ARG A 1 180 ? 4.190 -7.153 -9.786 1.00 53.28 180 ARG A CA 1
ATOM 1372 C C . ARG A 1 180 ? 5.443 -6.495 -10.345 1.00 53.28 180 ARG A C 1
ATOM 1374 O O . ARG A 1 180 ? 5.442 -6.103 -11.510 1.00 53.28 180 ARG A O 1
ATOM 1381 N N . ARG A 1 181 ? 6.486 -6.327 -9.522 1.00 48.16 181 ARG A N 1
ATOM 1382 C CA . ARG A 1 181 ? 7.791 -5.926 -10.052 1.00 48.16 181 ARG A CA 1
ATOM 1383 C C . ARG A 1 181 ? 8.160 -7.018 -11.043 1.00 48.16 181 ARG A C 1
ATOM 1385 O O . ARG A 1 181 ? 8.346 -8.167 -10.646 1.00 48.16 181 ARG A O 1
ATOM 1392 N N . GLY A 1 182 ? 8.150 -6.674 -12.328 1.00 52.62 182 GLY A N 1
ATOM 1393 C CA . GLY A 1 182 ? 8.642 -7.568 -13.361 1.00 52.62 182 GLY A CA 1
ATOM 1394 C C . GLY A 1 182 ? 10.061 -8.009 -13.014 1.00 52.62 182 GLY A C 1
ATOM 1395 O O . GLY A 1 182 ? 10.735 -7.383 -12.188 1.00 52.62 182 GLY A O 1
ATOM 1396 N N . ARG A 1 183 ? 10.515 -9.099 -13.636 1.00 50.38 183 ARG A N 1
ATOM 1397 C CA . ARG A 1 183 ? 11.907 -9.540 -13.519 1.00 50.38 183 ARG A CA 1
ATOM 1398 C C . ARG A 1 183 ? 12.828 -8.324 -13.723 1.00 50.38 183 ARG A C 1
ATOM 1400 O O . ARG A 1 183 ? 12.611 -7.605 -14.702 1.00 50.38 183 ARG A O 1
ATOM 1407 N N . PRO A 1 184 ? 13.800 -8.067 -12.825 1.00 60.72 184 PRO A N 1
ATOM 1408 C CA . PRO A 1 184 ? 14.701 -6.932 -12.973 1.00 60.72 184 PRO A CA 1
ATOM 1409 C C . PRO A 1 184 ? 15.332 -6.970 -14.364 1.00 60.72 184 PRO A C 1
ATOM 1411 O O . PRO A 1 184 ? 15.783 -8.022 -14.826 1.00 60.72 184 PRO A O 1
ATOM 1414 N N . VAL A 1 185 ? 15.280 -5.834 -15.056 1.00 61.91 185 VAL A N 1
ATOM 1415 C CA . VAL A 1 185 ? 15.823 -5.699 -16.406 1.00 61.91 185 VAL A CA 1
ATOM 1416 C C . VAL A 1 185 ? 17.343 -5.747 -16.283 1.00 61.91 185 VAL A C 1
ATOM 1418 O O . VAL A 1 185 ? 17.951 -4.790 -15.822 1.00 61.91 185 VAL A O 1
ATOM 1421 N N . VAL A 1 186 ? 17.936 -6.887 -16.645 1.00 73.69 186 VAL A N 1
ATOM 1422 C CA . VAL A 1 186 ? 19.391 -7.126 -16.557 1.00 73.69 186 VAL A CA 1
ATOM 1423 C C . VAL A 1 186 ? 20.162 -6.273 -17.570 1.00 73.69 186 VAL A C 1
ATOM 1425 O O . VAL A 1 186 ? 21.282 -5.868 -17.301 1.00 73.69 186 VAL A O 1
ATOM 1428 N N . TYR A 1 187 ? 19.546 -5.953 -18.710 1.00 78.62 187 TYR A N 1
ATOM 1429 C CA . TYR A 1 187 ? 20.157 -5.150 -19.770 1.00 78.62 187 TYR A CA 1
ATOM 1430 C C . TYR A 1 187 ? 19.284 -3.925 -20.026 1.00 78.62 187 TYR A C 1
ATOM 1432 O O . TYR A 1 187 ? 18.246 -4.022 -20.688 1.00 78.62 187 TYR A O 1
ATOM 1440 N N . ALA A 1 188 ? 19.658 -2.794 -19.425 1.00 78.62 188 ALA A N 1
ATOM 1441 C CA . ALA A 1 188 ? 18.873 -1.568 -19.480 1.00 78.62 188 ALA A CA 1
ATOM 1442 C C . ALA A 1 188 ? 18.779 -1.042 -20.919 1.00 78.62 188 ALA A C 1
ATOM 1444 O O . ALA A 1 188 ? 19.782 -0.873 -21.613 1.00 78.62 188 ALA A O 1
ATOM 1445 N N . ARG A 1 189 ? 17.554 -0.760 -21.374 1.00 80.44 189 ARG A N 1
ATOM 1446 C CA . ARG A 1 189 ? 17.299 -0.274 -22.737 1.00 80.44 189 ARG A CA 1
ATOM 1447 C C . ARG A 1 189 ? 18.073 1.008 -23.035 1.00 80.44 189 ARG A C 1
ATOM 1449 O O . ARG A 1 189 ? 18.695 1.101 -24.088 1.00 80.44 189 ARG A O 1
ATOM 1456 N N . ASP A 1 190 ? 18.043 1.951 -22.100 1.00 81.12 190 ASP A N 1
ATOM 1457 C CA . ASP A 1 190 ? 18.638 3.284 -22.254 1.00 81.12 190 ASP A CA 1
ATOM 1458 C C . ASP A 1 190 ? 20.160 3.235 -22.425 1.00 81.12 190 ASP A C 1
ATOM 1460 O O . ASP A 1 190 ? 20.762 4.166 -22.943 1.00 81.12 190 ASP A O 1
ATOM 1464 N N . GLU A 1 191 ? 20.779 2.122 -22.040 1.00 85.56 191 GLU A N 1
ATOM 1465 C CA . GLU A 1 191 ? 22.209 1.884 -22.178 1.00 85.56 191 GLU A CA 1
ATOM 1466 C C . GLU A 1 191 ? 22.535 1.118 -23.466 1.00 85.56 191 GLU A C 1
ATOM 1468 O O . GLU A 1 191 ? 23.386 1.529 -24.257 1.00 85.56 191 GLU A O 1
ATOM 1473 N N . TYR A 1 192 ? 21.839 0.003 -23.708 1.00 86.38 192 TYR A N 1
ATOM 1474 C CA . TYR A 1 192 ? 22.178 -0.904 -24.80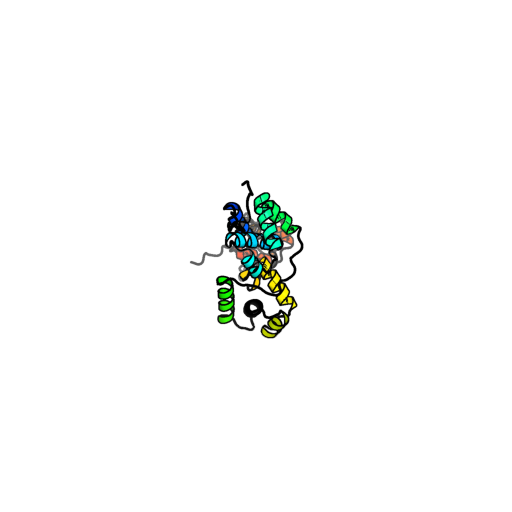3 1.00 86.38 192 TYR A CA 1
ATOM 1475 C C . TYR A 1 192 ? 21.628 -0.454 -26.160 1.00 86.38 192 TYR A C 1
ATOM 1477 O O . TYR A 1 192 ? 22.250 -0.742 -27.179 1.00 86.38 192 TYR A O 1
ATOM 1485 N N . VAL A 1 193 ? 20.499 0.262 -26.218 1.00 85.69 193 VAL A N 1
ATOM 1486 C CA . VAL A 1 193 ? 19.937 0.740 -27.495 1.00 85.69 193 VAL A CA 1
ATOM 1487 C C . VAL A 1 193 ? 20.836 1.788 -28.167 1.00 85.69 193 VAL A C 1
ATOM 1489 O O . VAL A 1 193 ? 21.159 1.586 -29.340 1.00 85.69 193 VAL A O 1
ATOM 1492 N N . PRO A 1 194 ? 21.307 2.851 -27.480 1.00 86.06 194 PRO A N 1
ATOM 1493 C CA . PRO A 1 194 ? 22.248 3.799 -28.079 1.00 86.06 194 PRO A CA 1
ATOM 1494 C C . PRO A 1 194 ? 23.553 3.134 -28.518 1.00 86.06 194 PRO A C 1
ATOM 1496 O O . PRO A 1 194 ? 24.040 3.406 -29.612 1.00 86.06 194 PRO A O 1
ATOM 1499 N N . LEU A 1 195 ? 24.078 2.203 -27.712 1.00 85.88 195 LEU A N 1
ATOM 1500 C CA . LEU A 1 195 ? 25.304 1.473 -28.034 1.00 85.88 195 LEU A CA 1
ATOM 1501 C C . LEU A 1 195 ? 25.139 0.578 -29.275 1.00 85.88 195 LEU A C 1
ATOM 1503 O O . LEU A 1 195 ? 26.014 0.549 -30.137 1.00 85.88 195 LEU A O 1
ATOM 1507 N N . ILE A 1 196 ? 24.004 -0.119 -29.407 1.00 86.81 196 ILE A N 1
ATOM 1508 C CA . ILE A 1 196 ? 23.679 -0.908 -30.606 1.00 86.81 196 ILE A CA 1
ATOM 1509 C C . ILE A 1 196 ? 23.606 -0.003 -31.840 1.00 86.81 196 ILE A C 1
ATOM 1511 O O . ILE A 1 196 ? 24.168 -0.353 -32.877 1.00 86.81 196 ILE A O 1
ATOM 1515 N N . LEU A 1 197 ? 22.943 1.153 -31.742 1.00 83.88 197 LEU A N 1
ATOM 1516 C CA . LEU A 1 197 ? 22.849 2.103 -32.853 1.00 83.88 197 LEU A CA 1
ATOM 1517 C C . LEU A 1 197 ? 24.226 2.636 -33.250 1.00 83.88 197 LEU A C 1
ATOM 1519 O O . LEU A 1 197 ? 24.550 2.616 -34.432 1.00 83.88 197 LEU A O 1
ATOM 1523 N N . GLN A 1 198 ? 25.055 3.021 -32.278 1.00 84.31 198 GLN A N 1
ATOM 1524 C CA . GLN A 1 198 ? 26.423 3.480 -32.512 1.00 84.31 198 GLN A CA 1
ATOM 1525 C C . GLN A 1 198 ? 27.264 2.425 -33.245 1.00 84.31 198 GLN A C 1
ATOM 1527 O O . GLN A 1 198 ? 27.944 2.745 -34.214 1.00 84.31 198 GLN A O 1
ATOM 1532 N N . ILE A 1 199 ? 27.202 1.163 -32.813 1.00 84.62 199 ILE A N 1
ATOM 1533 C CA . ILE A 1 199 ? 27.974 0.064 -33.411 1.00 84.62 199 ILE A CA 1
ATOM 1534 C C . ILE A 1 199 ? 27.490 -0.260 -34.830 1.00 84.62 199 ILE A C 1
ATOM 1536 O O . ILE A 1 199 ? 28.302 -0.512 -35.716 1.00 84.62 199 ILE A O 1
ATOM 1540 N N . VAL A 1 200 ? 26.173 -0.264 -35.055 1.00 82.12 200 VAL A N 1
ATOM 1541 C CA . VAL A 1 200 ? 25.583 -0.618 -36.356 1.00 82.12 200 VAL A CA 1
ATOM 1542 C C . VAL A 1 200 ? 25.719 0.515 -37.378 1.00 82.12 200 VAL A C 1
ATOM 1544 O O . VAL A 1 200 ? 25.870 0.233 -38.565 1.00 82.12 200 VAL A O 1
ATOM 1547 N N . GLN A 1 201 ? 25.645 1.776 -36.939 1.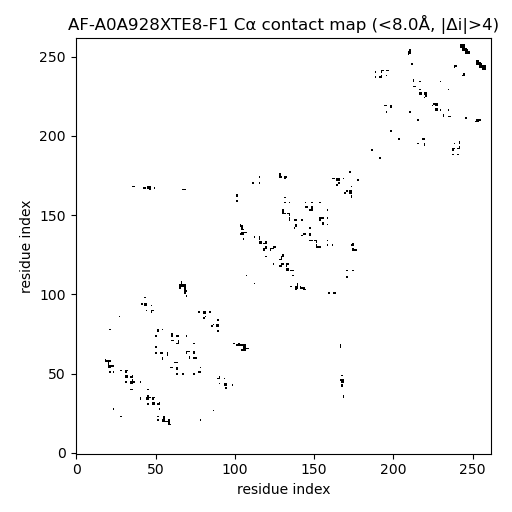00 78.62 201 GLN A N 1
ATOM 1548 C CA . GLN A 1 201 ? 25.806 2.962 -37.793 1.00 78.62 201 GLN A CA 1
ATOM 1549 C C . GLN A 1 201 ? 27.273 3.374 -37.972 1.00 78.62 201 GLN A C 1
ATOM 1551 O O . GLN A 1 201 ? 27.590 4.106 -38.907 1.00 78.62 201 GLN A O 1
ATOM 1556 N N . GLY A 1 202 ? 28.159 2.921 -37.085 1.00 72.44 202 GLY A N 1
ATOM 1557 C CA . GLY A 1 202 ? 29.598 3.098 -37.208 1.00 72.44 202 GLY A CA 1
ATOM 1558 C C . GLY A 1 202 ? 30.205 2.262 -38.336 1.00 72.44 202 GLY A C 1
ATOM 1559 O O . GLY A 1 202 ? 29.525 1.516 -39.042 1.00 72.44 202 GLY A O 1
ATOM 1560 N N . GLN A 1 203 ? 31.522 2.378 -38.504 1.00 69.06 203 GLN A N 1
ATOM 1561 C CA . GLN A 1 203 ? 32.243 1.631 -39.528 1.00 69.06 203 GLN A CA 1
ATOM 1562 C C . GLN A 1 203 ? 32.349 0.149 -39.125 1.00 69.06 203 GLN A C 1
ATOM 1564 O O . GLN A 1 203 ? 32.995 -0.161 -38.119 1.00 69.06 203 GLN A O 1
ATOM 1569 N N . PRO A 1 204 ? 31.731 -0.786 -39.873 1.00 69.12 204 PRO A N 1
ATOM 1570 C CA . PRO A 1 204 ? 31.858 -2.201 -39.567 1.00 69.12 204 PRO A CA 1
ATOM 1571 C C . PRO A 1 204 ? 33.301 -2.669 -39.824 1.00 69.12 204 PRO A C 1
ATOM 1573 O O . PRO A 1 204 ? 33.981 -2.123 -40.700 1.00 69.12 204 PRO A O 1
ATOM 1576 N N . PRO A 1 205 ? 33.780 -3.708 -39.116 1.00 71.25 205 PRO A N 1
ATOM 1577 C CA . PRO A 1 205 ? 35.059 -4.336 -39.428 1.00 71.25 205 PRO A CA 1
ATOM 1578 C C . PRO A 1 205 ? 35.098 -4.781 -40.895 1.00 71.25 205 PRO A C 1
ATOM 1580 O O . PRO A 1 205 ? 34.119 -5.335 -41.393 1.00 71.25 205 PRO A O 1
ATOM 1583 N N . ALA A 1 206 ? 36.236 -4.612 -41.575 1.00 69.19 206 ALA A N 1
ATOM 1584 C CA . ALA A 1 206 ? 36.382 -4.965 -42.996 1.00 69.19 206 ALA A CA 1
ATOM 1585 C C . ALA A 1 206 ? 36.081 -6.450 -43.301 1.00 69.19 206 ALA A C 1
ATOM 1587 O O . ALA A 1 206 ? 35.723 -6.806 -44.421 1.00 69.19 206 ALA A O 1
ATOM 1588 N N . THR A 1 207 ? 36.192 -7.320 -42.294 1.00 72.62 207 THR A N 1
ATOM 1589 C CA . THR A 1 207 ? 35.891 -8.757 -42.369 1.00 72.62 207 THR A CA 1
ATOM 1590 C C . THR A 1 207 ? 34.402 -9.085 -42.210 1.00 72.62 207 THR A C 1
ATOM 1592 O O . THR A 1 207 ? 33.984 -10.221 -42.449 1.00 72.62 207 THR A O 1
ATOM 1595 N N . LEU A 1 208 ? 33.577 -8.113 -41.811 1.00 70.62 208 LEU A N 1
ATOM 1596 C CA . LEU A 1 208 ? 32.162 -8.301 -41.518 1.00 70.62 208 LEU A CA 1
ATOM 1597 C C . LEU A 1 208 ? 31.329 -8.039 -42.778 1.00 70.62 208 LEU A C 1
ATOM 1599 O O . LEU A 1 208 ? 30.905 -6.926 -43.072 1.00 70.62 208 LEU A O 1
ATOM 1603 N N . LEU A 1 209 ? 31.060 -9.112 -43.522 1.00 69.31 209 LEU A N 1
ATOM 1604 C CA . LEU A 1 209 ? 30.226 -9.064 -44.731 1.00 69.31 209 LEU A CA 1
ATOM 1605 C C . LEU A 1 209 ? 28.723 -8.917 -44.426 1.00 69.31 209 LEU A C 1
ATOM 1607 O O . LEU A 1 209 ? 27.953 -8.508 -45.296 1.00 69.31 209 LEU A O 1
ATOM 1611 N N . ARG A 1 210 ? 28.282 -9.318 -43.224 1.00 71.25 210 ARG A N 1
ATOM 1612 C CA . ARG A 1 210 ? 26.883 -9.254 -42.770 1.00 71.25 210 ARG A CA 1
ATOM 1613 C C . ARG A 1 210 ? 26.805 -9.150 -41.254 1.00 71.25 210 ARG A C 1
ATOM 1615 O O . ARG A 1 210 ? 27.588 -9.781 -40.554 1.00 71.25 210 ARG A O 1
ATOM 1622 N N . TRP A 1 211 ? 25.793 -8.452 -40.759 1.00 75.62 211 TRP A N 1
ATOM 1623 C CA . TRP A 1 211 ? 25.486 -8.453 -39.337 1.00 75.62 211 TRP A CA 1
ATOM 1624 C C . TRP A 1 211 ? 24.671 -9.688 -38.965 1.00 75.62 211 TRP A C 1
ATOM 1626 O O . TRP A 1 211 ? 23.526 -9.846 -39.393 1.00 75.62 211 TRP A O 1
ATOM 1636 N N . THR A 1 212 ? 25.238 -10.553 -38.130 1.00 81.25 212 THR A N 1
ATOM 1637 C CA . THR A 1 212 ? 24.464 -11.555 -37.393 1.00 81.25 212 THR A CA 1
ATOM 1638 C C . THR A 1 212 ? 24.289 -11.139 -35.936 1.00 81.25 212 THR A C 1
ATOM 1640 O O . THR A 1 212 ? 25.017 -10.297 -35.413 1.00 81.25 212 THR A O 1
ATOM 1643 N N . VAL A 1 213 ? 23.341 -11.776 -35.244 1.00 81.81 213 VAL A N 1
ATOM 1644 C CA . VAL A 1 213 ? 23.181 -11.627 -33.787 1.00 81.81 213 VAL A CA 1
ATOM 1645 C C . VAL A 1 213 ? 24.482 -11.995 -33.056 1.00 81.81 213 VAL A C 1
ATOM 1647 O O . VAL A 1 213 ? 24.825 -11.362 -32.064 1.00 81.81 213 VAL A O 1
ATOM 1650 N N . GLY A 1 214 ? 25.234 -12.978 -33.565 1.00 82.06 214 GLY A N 1
ATOM 1651 C CA . GLY A 1 214 ? 26.532 -13.366 -33.009 1.00 82.06 214 GLY A CA 1
ATOM 1652 C C . GLY A 1 214 ? 27.615 -12.306 -33.217 1.00 82.06 214 GLY A C 1
ATOM 1653 O O . GLY A 1 214 ? 28.380 -12.039 -32.294 1.00 82.06 214 GLY A O 1
ATOM 1654 N N . ASP A 1 215 ? 27.651 -11.671 -34.390 1.00 84.12 215 ASP A N 1
ATOM 1655 C CA . ASP A 1 215 ? 28.589 -10.579 -34.682 1.00 84.12 215 ASP A CA 1
ATOM 1656 C C . ASP A 1 215 ? 28.295 -9.354 -33.827 1.00 84.12 215 ASP A C 1
ATOM 1658 O O . ASP A 1 215 ? 29.199 -8.822 -33.189 1.00 84.12 215 ASP A O 1
ATOM 1662 N N . LEU A 1 216 ? 27.020 -8.968 -33.728 1.00 85.38 216 LEU A N 1
ATOM 1663 C CA . LEU A 1 216 ? 26.604 -7.863 -32.874 1.00 85.38 216 LEU A CA 1
ATOM 1664 C C . LEU A 1 216 ? 26.936 -8.134 -31.405 1.00 85.38 216 LEU A C 1
ATOM 1666 O O . LEU A 1 216 ? 27.438 -7.246 -30.726 1.00 85.38 216 LEU A O 1
ATOM 1670 N N . ARG A 1 217 ? 26.731 -9.364 -30.921 1.00 87.88 217 ARG A N 1
ATOM 1671 C CA . ARG A 1 217 ? 27.119 -9.747 -29.558 1.00 87.88 217 ARG A CA 1
ATOM 1672 C C . ARG A 1 217 ? 28.626 -9.630 -29.334 1.00 87.88 217 ARG A C 1
ATOM 1674 O O . ARG A 1 217 ? 29.039 -9.126 -28.298 1.00 87.88 217 ARG A O 1
ATOM 1681 N N . ARG A 1 218 ? 29.446 -10.076 -30.293 1.00 86.19 218 ARG A N 1
ATOM 1682 C CA . ARG A 1 218 ? 30.913 -9.959 -30.215 1.00 86.19 218 ARG A CA 1
ATOM 1683 C C . ARG A 1 218 ? 31.371 -8.504 -30.208 1.00 86.19 218 ARG A C 1
ATOM 1685 O O . ARG A 1 218 ? 32.211 -8.155 -29.391 1.00 86.19 218 ARG A O 1
ATOM 1692 N N . MET A 1 219 ? 30.792 -7.669 -31.066 1.00 85.56 219 MET A N 1
ATOM 1693 C CA . MET A 1 219 ? 31.081 -6.234 -31.096 1.00 85.56 219 MET A CA 1
ATOM 1694 C C . MET A 1 219 ? 30.663 -5.565 -29.784 1.00 85.56 219 MET A C 1
ATOM 1696 O O . MET A 1 219 ? 31.460 -4.872 -29.166 1.00 85.56 219 MET A O 1
ATOM 1700 N N . LEU A 1 220 ? 29.455 -5.843 -29.283 1.00 87.31 220 LEU A N 1
ATOM 1701 C CA . LEU A 1 220 ? 29.009 -5.334 -27.985 1.00 87.31 220 LEU A CA 1
ATOM 1702 C C . LEU A 1 220 ? 29.932 -5.784 -26.847 1.00 87.31 220 LEU A C 1
ATOM 1704 O O . LEU A 1 220 ? 30.237 -4.976 -25.977 1.00 87.31 220 LEU A O 1
ATOM 1708 N N . ALA A 1 221 ? 30.427 -7.026 -26.880 1.00 87.50 221 ALA A N 1
ATOM 1709 C CA . ALA A 1 221 ? 31.355 -7.557 -25.882 1.00 87.50 221 ALA A CA 1
ATOM 1710 C C . ALA A 1 221 ? 32.701 -6.807 -25.833 1.00 87.50 221 ALA A C 1
ATOM 1712 O O . ALA A 1 221 ? 33.323 -6.751 -24.773 1.00 87.50 221 ALA A O 1
ATOM 1713 N N . GLN A 1 222 ? 33.133 -6.202 -26.947 1.00 85.62 222 GLN A N 1
ATOM 1714 C CA . GLN A 1 222 ? 34.342 -5.369 -27.002 1.00 85.62 222 GLN A CA 1
ATOM 1715 C C . GLN A 1 222 ? 34.154 -4.028 -26.284 1.00 85.62 222 GLN A C 1
ATOM 1717 O O . GLN A 1 222 ? 35.095 -3.523 -25.679 1.00 85.62 222 GLN A O 1
ATOM 1722 N N . HIS A 1 223 ? 32.940 -3.472 -26.310 1.00 84.00 223 HIS A N 1
ATOM 1723 C CA . HIS A 1 223 ? 32.603 -2.244 -25.585 1.00 84.00 223 HIS A CA 1
ATOM 1724 C C . HIS A 1 223 ? 32.184 -2.519 -24.130 1.00 84.00 223 HIS A C 1
ATOM 1726 O O . HIS A 1 223 ? 32.436 -1.705 -23.244 1.00 84.00 223 HIS A O 1
ATOM 1732 N N . ARG A 1 224 ? 31.530 -3.660 -23.876 1.00 84.56 224 ARG A N 1
ATOM 1733 C CA . ARG A 1 224 ? 30.936 -4.060 -22.591 1.00 84.56 224 ARG A CA 1
ATOM 1734 C C . ARG A 1 224 ? 31.059 -5.571 -22.409 1.00 84.56 224 ARG A C 1
ATOM 1736 O O . ARG A 1 224 ? 30.309 -6.321 -23.024 1.00 84.56 224 ARG A O 1
ATOM 1743 N N . ARG A 1 225 ? 31.937 -6.036 -21.515 1.00 82.94 225 ARG A N 1
ATOM 1744 C CA . ARG A 1 225 ? 32.174 -7.482 -21.297 1.00 82.94 225 ARG A CA 1
ATOM 1745 C C . ARG A 1 225 ? 30.900 -8.271 -20.964 1.00 82.94 225 ARG A C 1
ATOM 1747 O O . ARG A 1 225 ? 30.720 -9.372 -21.472 1.00 82.94 225 ARG A O 1
ATOM 1754 N N . GLU A 1 226 ? 29.989 -7.675 -20.197 1.00 83.00 226 GLU A N 1
ATOM 1755 C CA . GLU A 1 226 ? 28.681 -8.244 -19.822 1.00 83.00 226 GLU A CA 1
ATOM 1756 C C . GLU A 1 226 ? 27.801 -8.596 -21.033 1.00 83.00 226 GLU A C 1
ATOM 1758 O O . GLU A 1 226 ? 26.953 -9.488 -20.966 1.00 83.00 226 GLU A O 1
ATOM 1763 N N . ALA A 1 227 ? 28.028 -7.945 -22.178 1.00 80.62 227 ALA A N 1
ATOM 1764 C CA . ALA A 1 227 ? 27.286 -8.225 -23.395 1.00 80.62 227 ALA A CA 1
ATOM 1765 C C . ALA A 1 227 ? 27.582 -9.616 -23.982 1.00 80.62 227 ALA A C 1
ATOM 1767 O O . ALA A 1 227 ? 26.774 -10.138 -24.754 1.00 80.62 227 ALA A O 1
ATOM 1768 N N . ALA A 1 228 ? 28.706 -10.240 -23.606 1.00 82.56 228 ALA A N 1
ATOM 1769 C CA . ALA A 1 228 ? 29.050 -11.599 -24.021 1.00 82.56 228 ALA A CA 1
ATOM 1770 C C . ALA A 1 228 ? 28.028 -12.637 -23.524 1.00 82.56 228 ALA A C 1
ATOM 1772 O O . ALA A 1 228 ? 27.755 -13.618 -24.220 1.00 82.56 228 ALA A O 1
ATOM 1773 N N . GLU A 1 229 ? 27.421 -12.385 -22.362 1.00 85.06 229 GLU A N 1
ATOM 1774 C CA . GLU A 1 229 ? 26.449 -13.273 -21.717 1.00 85.06 229 GLU A CA 1
ATOM 1775 C C . GLU A 1 229 ? 25.012 -13.053 -22.212 1.00 85.06 229 GLU A C 1
ATOM 1777 O O . GLU A 1 229 ? 24.117 -13.847 -21.912 1.00 85.06 229 GLU A O 1
ATOM 1782 N N . ILE A 1 230 ? 24.767 -12.008 -23.016 1.00 86.94 230 ILE A N 1
ATOM 1783 C CA . ILE A 1 230 ? 23.430 -11.725 -23.539 1.00 86.94 230 ILE A CA 1
ATOM 1784 C C . ILE A 1 230 ? 22.965 -12.892 -24.417 1.00 86.94 230 ILE A C 1
ATOM 1786 O O . ILE A 1 230 ? 23.589 -13.269 -25.420 1.00 86.94 230 ILE A O 1
ATOM 1790 N N . SER A 1 231 ? 21.804 -13.443 -24.060 1.00 85.75 231 SER A N 1
ATOM 1791 C CA . SER A 1 231 ? 21.148 -14.483 -24.847 1.00 85.75 231 SER A CA 1
ATOM 1792 C C . SER A 1 231 ? 20.693 -13.943 -26.212 1.00 85.75 231 SER A C 1
ATOM 1794 O O . SER A 1 231 ? 20.267 -12.792 -26.338 1.00 85.75 231 SER A O 1
ATOM 1796 N N . ALA A 1 232 ? 20.727 -14.779 -27.254 1.00 83.62 232 ALA A N 1
ATOM 1797 C CA . ALA A 1 232 ? 20.288 -14.373 -28.592 1.00 83.62 232 ALA A CA 1
ATOM 1798 C C . ALA A 1 232 ? 18.834 -13.834 -28.640 1.00 83.62 232 ALA A C 1
ATOM 1800 O O . ALA A 1 232 ? 18.613 -12.848 -29.348 1.00 83.62 232 ALA A O 1
ATOM 1801 N N . PRO A 1 233 ? 17.851 -14.394 -27.898 1.00 85.19 233 PRO A N 1
ATOM 1802 C CA . PRO A 1 233 ? 16.508 -13.814 -27.795 1.00 85.19 233 PRO A CA 1
ATOM 1803 C C . PRO A 1 233 ? 16.493 -12.405 -27.188 1.00 85.19 233 PRO A C 1
ATOM 1805 O O . PRO A 1 233 ? 15.849 -11.510 -27.733 1.00 85.19 233 PRO A O 1
ATOM 1808 N N . THR A 1 234 ? 17.239 -12.181 -26.102 1.00 86.50 234 THR A N 1
ATOM 1809 C CA . THR A 1 234 ? 17.334 -10.868 -25.444 1.00 86.50 234 THR A CA 1
ATOM 1810 C C . THR A 1 234 ? 17.985 -9.833 -26.356 1.00 86.50 234 THR A C 1
ATOM 1812 O O . THR A 1 234 ? 17.477 -8.722 -26.488 1.00 86.50 234 THR A O 1
ATOM 1815 N N . LEU A 1 235 ? 19.063 -10.207 -27.052 1.00 87.56 235 LEU A N 1
ATOM 1816 C CA . LEU A 1 235 ? 19.725 -9.314 -27.999 1.00 87.56 235 LEU A CA 1
ATOM 1817 C C . LEU A 1 235 ? 18.808 -8.959 -29.177 1.00 87.56 235 LEU A C 1
ATOM 1819 O O . LEU A 1 235 ? 18.749 -7.802 -29.576 1.00 87.56 235 LEU A O 1
ATOM 1823 N N . ARG A 1 236 ? 18.032 -9.915 -29.705 1.00 86.81 236 ARG A N 1
ATOM 1824 C CA . ARG A 1 236 ? 17.027 -9.628 -30.746 1.00 86.81 236 ARG A CA 1
ATOM 1825 C C . ARG A 1 236 ? 15.950 -8.662 -30.257 1.00 86.81 236 ARG A C 1
ATOM 1827 O O . ARG A 1 236 ? 15.561 -7.781 -31.017 1.00 86.81 236 ARG A O 1
ATOM 1834 N N . ALA A 1 237 ? 15.498 -8.799 -29.010 1.00 85.00 237 ALA A N 1
ATOM 1835 C CA . ALA A 1 237 ? 14.542 -7.868 -28.419 1.00 85.00 237 ALA A CA 1
ATOM 1836 C C . ALA A 1 237 ? 15.121 -6.445 -28.317 1.00 85.00 237 ALA A C 1
ATOM 1838 O O . ALA A 1 237 ? 14.443 -5.490 -28.686 1.00 85.00 237 ALA A O 1
ATOM 1839 N N . LEU A 1 238 ? 16.384 -6.301 -27.898 1.00 87.31 238 LEU A N 1
ATOM 1840 C CA . LEU A 1 238 ? 17.075 -5.005 -27.847 1.00 87.31 238 LEU A CA 1
ATOM 1841 C C . LEU A 1 238 ? 17.260 -4.388 -29.242 1.00 87.31 238 LEU A C 1
ATOM 1843 O O . LEU A 1 238 ? 17.015 -3.200 -29.426 1.00 87.31 238 LEU A O 1
ATOM 1847 N N . VAL A 1 239 ? 17.615 -5.195 -30.245 1.00 87.25 239 VAL A N 1
ATOM 1848 C CA . VAL A 1 239 ? 17.740 -4.752 -31.646 1.00 87.25 239 VAL A CA 1
ATOM 1849 C C . VAL A 1 239 ? 16.391 -4.291 -32.203 1.00 87.25 239 VAL A C 1
ATOM 1851 O O . VAL A 1 239 ? 16.310 -3.229 -32.815 1.00 87.25 239 VAL A O 1
ATOM 1854 N N . HIS A 1 240 ? 15.315 -5.032 -31.928 1.00 84.06 240 HIS A N 1
ATOM 1855 C CA . HIS A 1 240 ? 13.961 -4.626 -32.301 1.00 84.06 240 HIS A CA 1
ATOM 1856 C C . HIS A 1 240 ? 13.560 -3.304 -31.628 1.00 84.06 240 HIS A C 1
ATOM 1858 O O . HIS A 1 240 ? 13.002 -2.419 -32.269 1.00 84.06 240 HIS A O 1
ATOM 1864 N N . GLN A 1 241 ? 13.882 -3.132 -30.343 1.00 82.50 241 GLN A N 1
ATOM 1865 C CA . GLN A 1 241 ? 13.635 -1.886 -29.606 1.00 82.50 241 GLN A CA 1
ATOM 1866 C C . GLN A 1 241 ? 14.473 -0.699 -30.097 1.00 82.50 241 GLN A C 1
ATOM 1868 O O . GLN A 1 241 ? 14.068 0.446 -29.881 1.00 82.50 241 GLN A O 1
ATOM 1873 N N . ALA A 1 242 ? 15.612 -0.965 -30.742 1.00 81.31 242 ALA A N 1
ATOM 1874 C CA . ALA A 1 242 ? 16.418 0.015 -31.463 1.00 81.31 242 ALA A CA 1
ATOM 1875 C C . ALA A 1 242 ? 15.853 0.341 -32.861 1.00 81.31 242 ALA A C 1
ATOM 1877 O O . ALA A 1 242 ? 16.459 1.105 -33.606 1.00 81.31 242 ALA A O 1
ATOM 1878 N N . GLY A 1 243 ? 14.711 -0.244 -33.244 1.00 81.62 243 GLY A N 1
ATOM 1879 C CA . GLY A 1 243 ? 14.109 -0.056 -34.563 1.00 81.62 243 GLY A CA 1
ATOM 1880 C C . GLY A 1 243 ? 14.877 -0.757 -35.684 1.00 81.62 243 GLY A C 1
ATOM 1881 O O . GLY A 1 243 ? 14.735 -0.391 -36.846 1.00 81.62 243 GLY A O 1
ATOM 1882 N N . LEU A 1 244 ? 15.707 -1.752 -35.369 1.00 80.56 244 LEU A N 1
ATOM 1883 C CA . LEU A 1 244 ? 16.478 -2.516 -36.343 1.00 80.56 244 LEU A CA 1
ATOM 1884 C C . LEU A 1 244 ? 15.866 -3.910 -36.511 1.00 80.56 244 LEU A C 1
ATOM 1886 O O . LEU A 1 244 ? 15.383 -4.523 -35.560 1.00 80.56 244 LEU A O 1
ATOM 1890 N N . HIS A 1 245 ? 15.906 -4.445 -37.728 1.00 76.25 245 HIS A N 1
ATOM 1891 C CA . HIS A 1 245 ? 15.449 -5.805 -38.010 1.00 76.25 245 HIS A CA 1
ATOM 1892 C C . HIS A 1 245 ? 16.487 -6.574 -38.828 1.00 76.25 245 HIS A C 1
ATOM 1894 O O . HIS A 1 245 ? 17.050 -6.061 -39.795 1.00 76.25 245 HIS A O 1
ATOM 1900 N N . PHE A 1 246 ? 16.718 -7.835 -38.453 1.00 69.50 246 PHE A N 1
ATOM 1901 C CA . PHE A 1 246 ? 17.492 -8.779 -39.257 1.00 69.50 246 PHE A CA 1
ATOM 1902 C C . PHE A 1 246 ? 16.550 -9.425 -40.277 1.00 69.50 246 PHE A C 1
ATOM 1904 O O . PHE A 1 246 ? 15.653 -10.173 -39.891 1.00 69.50 246 PHE A O 1
ATOM 1911 N N . ARG A 1 247 ? 16.726 -9.156 -41.574 1.00 58.50 247 ARG A N 1
ATOM 1912 C CA . ARG A 1 247 ? 15.930 -9.823 -42.618 1.00 58.50 247 ARG A CA 1
ATOM 1913 C C . ARG A 1 247 ? 16.570 -11.146 -43.045 1.00 58.50 247 ARG A C 1
ATOM 1915 O O . ARG A 1 247 ? 17.721 -11.108 -43.469 1.00 58.50 247 ARG A O 1
ATOM 1922 N N . PRO A 1 248 ? 15.856 -12.284 -43.028 1.00 47.66 248 PRO A N 1
ATOM 1923 C CA . PRO A 1 248 ? 16.225 -13.430 -43.844 1.00 47.66 248 PRO A CA 1
ATOM 1924 C C . PRO A 1 248 ? 15.788 -13.152 -45.288 1.00 47.66 248 PRO A C 1
ATOM 1926 O O . PRO A 1 248 ? 14.603 -12.993 -45.560 1.00 47.66 248 PRO A O 1
ATOM 1929 N N . SER A 1 249 ? 16.731 -13.060 -46.219 1.00 41.59 249 SER A N 1
ATOM 1930 C CA . SER A 1 249 ? 16.441 -13.080 -47.657 1.00 41.59 249 SER A CA 1
ATOM 1931 C C . SER A 1 249 ? 17.094 -14.302 -48.286 1.00 41.59 249 SER A C 1
ATOM 1933 O O . SER A 1 249 ? 18.169 -14.728 -47.850 1.00 41.59 249 SER A O 1
ATOM 1935 N N . ALA A 1 250 ? 16.443 -14.859 -49.311 1.00 42.25 250 ALA A N 1
ATOM 1936 C CA . ALA A 1 250 ? 17.050 -15.806 -50.238 1.00 42.25 250 ALA A CA 1
ATOM 1937 C C . ALA A 1 250 ? 18.270 -15.117 -50.877 1.00 42.25 250 ALA A C 1
ATOM 1939 O O . ALA A 1 250 ? 18.139 -14.324 -51.802 1.00 42.25 250 ALA A O 1
ATOM 1940 N N . GLY A 1 251 ? 19.443 -15.309 -50.272 1.00 45.19 251 GLY A N 1
ATOM 1941 C CA . GLY A 1 251 ? 20.630 -14.488 -50.515 1.00 45.19 251 GLY A CA 1
ATOM 1942 C C . GLY A 1 251 ? 20.774 -13.313 -49.534 1.00 45.19 251 GLY A C 1
ATOM 1943 O O . GLY A 1 251 ? 20.088 -12.302 -49.639 1.00 45.19 251 GLY A O 1
ATOM 1944 N N . ARG A 1 252 ? 21.729 -13.480 -48.604 1.00 38.81 252 ARG A N 1
ATOM 1945 C CA . ARG A 1 252 ? 22.385 -12.528 -47.668 1.00 38.81 252 ARG A CA 1
ATOM 1946 C C . ARG A 1 252 ? 21.498 -11.581 -46.811 1.00 38.81 252 ARG A C 1
ATOM 1948 O O . ARG A 1 252 ? 20.984 -10.596 -47.332 1.00 38.81 252 ARG A O 1
ATOM 1955 N N . PRO A 1 253 ? 21.452 -11.763 -45.469 1.00 41.53 253 PRO A N 1
ATOM 1956 C CA . PRO A 1 253 ? 20.710 -10.885 -44.557 1.00 41.53 253 PRO A CA 1
ATOM 1957 C C . PRO A 1 253 ? 21.368 -9.499 -44.385 1.00 41.53 253 PRO A C 1
ATOM 1959 O O . PRO A 1 253 ? 22.583 -9.404 -44.206 1.00 41.53 253 PRO A O 1
ATOM 1962 N N . ARG A 1 254 ? 20.556 -8.429 -44.396 1.00 57.03 254 ARG A N 1
ATOM 1963 C CA . ARG A 1 254 ? 20.944 -7.020 -44.152 1.00 57.03 254 ARG A CA 1
ATOM 1964 C C . ARG A 1 254 ? 20.189 -6.458 -42.937 1.00 57.03 254 ARG A C 1
ATOM 1966 O O . ARG A 1 254 ? 19.042 -6.845 -42.711 1.00 57.03 254 ARG A O 1
ATOM 1973 N N . ILE A 1 255 ? 20.808 -5.535 -42.193 1.00 57.72 255 ILE A N 1
ATOM 1974 C CA . ILE A 1 255 ? 20.120 -4.695 -41.196 1.00 57.72 255 ILE A CA 1
ATOM 1975 C C . ILE A 1 255 ? 19.672 -3.406 -41.889 1.00 57.72 255 ILE A C 1
ATOM 1977 O O . ILE A 1 255 ? 20.472 -2.771 -42.574 1.00 57.72 255 ILE A O 1
ATOM 1981 N N . ARG A 1 256 ? 18.408 -3.014 -41.709 1.00 55.91 256 ARG A N 1
ATOM 1982 C CA . ARG A 1 256 ? 17.873 -1.719 -42.153 1.00 55.91 256 ARG A CA 1
ATOM 1983 C C . ARG A 1 256 ? 17.200 -1.017 -40.964 1.00 55.91 256 ARG A C 1
ATOM 1985 O O . ARG A 1 256 ? 16.597 -1.716 -40.144 1.00 55.91 256 ARG A O 1
ATOM 1992 N N . PRO A 1 257 ? 17.265 0.323 -40.860 1.00 52.72 257 PRO A N 1
ATOM 1993 C CA . PRO A 1 257 ? 16.365 1.060 -39.979 1.00 52.72 257 PRO A CA 1
ATOM 1994 C C . PRO A 1 257 ? 14.908 0.759 -40.358 1.00 52.72 257 PRO A C 1
ATOM 1996 O O . PRO A 1 257 ? 14.571 0.679 -41.544 1.00 52.72 257 PRO A O 1
ATOM 1999 N N . ALA A 1 258 ? 14.052 0.536 -39.362 1.00 49.09 258 ALA A N 1
ATOM 2000 C CA . ALA A 1 258 ? 12.617 0.402 -39.556 1.00 49.09 258 ALA A CA 1
ATOM 2001 C C . ALA A 1 258 ? 12.097 1.673 -40.236 1.00 49.09 258 ALA A C 1
ATOM 2003 O O . ALA A 1 258 ? 12.319 2.780 -39.750 1.00 49.09 258 ALA A O 1
ATOM 2004 N N . ALA A 1 259 ? 11.442 1.510 -41.386 1.00 46.22 259 ALA A N 1
ATOM 2005 C CA . ALA A 1 259 ? 10.726 2.609 -42.008 1.00 46.22 259 ALA A CA 1
ATOM 2006 C C . ALA A 1 259 ? 9.629 3.059 -41.035 1.00 46.22 259 ALA A C 1
ATOM 2008 O O . ALA A 1 259 ? 8.835 2.230 -40.584 1.00 46.22 259 ALA A O 1
ATOM 2009 N N . LEU A 1 260 ? 9.624 4.349 -40.696 1.00 38.91 260 LEU A N 1
ATOM 2010 C CA . LEU A 1 260 ? 8.519 5.001 -40.001 1.00 38.91 260 LEU A CA 1
ATOM 2011 C C . LEU A 1 260 ? 7.249 4.698 -40.804 1.00 38.91 260 LEU A C 1
ATOM 2013 O O . LEU A 1 260 ? 7.116 5.155 -41.936 1.00 38.91 260 LEU A O 1
ATOM 2017 N N . SER A 1 261 ? 6.378 3.846 -40.264 1.00 35.12 261 SER A N 1
ATOM 2018 C CA . SER A 1 261 ? 5.047 3.653 -40.835 1.00 35.12 261 SER A CA 1
ATOM 2019 C C . SER A 1 261 ? 4.260 4.919 -40.522 1.00 35.12 261 SER A C 1
ATOM 2021 O O . SER A 1 261 ? 4.030 5.210 -39.348 1.00 35.12 261 SER A O 1
ATOM 2023 N N . SER A 1 262 ? 3.984 5.708 -41.563 1.00 34.91 262 SER A N 1
ATOM 2024 C CA . SER A 1 262 ? 2.986 6.783 -41.542 1.00 34.91 262 SER A CA 1
ATOM 2025 C C . SER A 1 262 ? 1.585 6.217 -41.365 1.00 34.91 262 SER A C 1
ATOM 2027 O O . SER A 1 262 ? 1.355 5.079 -41.836 1.00 34.91 262 SER A O 1
#